Protein AF-A0A239KG25-F1 (afdb_monomer)

Structure (mmCIF, N/CA/C/O backbone):
data_AF-A0A239KG25-F1
#
_entry.id   AF-A0A239KG25-F1
#
loop_
_atom_site.group_PDB
_atom_site.id
_atom_site.type_symbol
_atom_site.label_atom_id
_atom_site.label_alt_id
_atom_site.label_comp_id
_atom_site.label_asym_id
_atom_site.label_entity_id
_atom_site.label_seq_id
_atom_site.pdbx_PDB_ins_code
_atom_site.Cartn_x
_atom_site.Cartn_y
_atom_site.Cartn_z
_atom_site.occupancy
_atom_site.B_iso_or_equiv
_atom_site.auth_seq_id
_atom_site.auth_comp_id
_atom_site.auth_asym_id
_atom_site.auth_atom_id
_atom_site.pdbx_PDB_model_num
ATOM 1 N N . MET A 1 1 ? -15.111 7.107 -2.813 1.00 94.44 1 MET A N 1
ATOM 2 C CA . MET A 1 1 ? -13.652 7.342 -2.693 1.00 94.44 1 MET A CA 1
ATOM 3 C C . MET A 1 1 ? -12.922 6.016 -2.512 1.00 94.44 1 MET A C 1
ATOM 5 O O . MET A 1 1 ? -13.461 5.116 -1.883 1.00 94.44 1 MET A O 1
ATOM 9 N N . GLU A 1 2 ? -11.696 5.897 -3.018 1.00 96.94 2 GLU A N 1
ATOM 10 C CA . GLU A 1 2 ? -10.846 4.718 -2.813 1.00 96.94 2 GLU A CA 1
ATOM 11 C C . GLU A 1 2 ? -9.494 5.116 -2.205 1.00 96.94 2 GLU A C 1
ATOM 13 O O . GLU A 1 2 ? -8.905 6.134 -2.578 1.00 96.94 2 GLU A O 1
ATOM 18 N N . VAL A 1 3 ? -8.993 4.300 -1.278 1.00 98.25 3 VAL A N 1
ATOM 19 C CA . VAL A 1 3 ? -7.613 4.346 -0.786 1.00 98.25 3 VAL A CA 1
ATOM 20 C C . VAL A 1 3 ? -6.941 2.991 -0.989 1.00 98.25 3 VAL A C 1
ATOM 22 O O . VAL A 1 3 ? -7.538 1.944 -0.754 1.00 98.25 3 VAL A O 1
ATOM 25 N N . ILE A 1 4 ? -5.681 3.008 -1.418 1.00 98.62 4 ILE A N 1
ATOM 26 C CA . ILE A 1 4 ? -4.943 1.805 -1.815 1.00 98.62 4 ILE A CA 1
ATOM 27 C C . ILE A 1 4 ? -3.834 1.533 -0.807 1.00 98.62 4 ILE A C 1
ATOM 29 O O . ILE A 1 4 ? -2.934 2.353 -0.625 1.00 98.62 4 ILE A O 1
ATOM 33 N N . LEU A 1 5 ? -3.865 0.364 -0.176 1.00 98.62 5 LEU A N 1
ATOM 34 C CA . LEU A 1 5 ? -2.823 -0.128 0.714 1.00 98.62 5 LEU A CA 1
ATOM 35 C C . LEU A 1 5 ? -1.940 -1.136 -0.024 1.00 98.62 5 LEU A C 1
ATOM 37 O O . LEU A 1 5 ? -2.357 -2.266 -0.271 1.00 98.62 5 LEU A O 1
ATOM 41 N N . LYS A 1 6 ? -0.698 -0.743 -0.326 1.00 98.12 6 LYS A N 1
ATOM 42 C CA . LYS A 1 6 ? 0.323 -1.657 -0.855 1.00 98.12 6 LYS A CA 1
ATOM 43 C C . LYS A 1 6 ? 1.141 -2.250 0.297 1.00 98.12 6 LYS A C 1
ATOM 45 O O . LYS A 1 6 ? 1.775 -1.498 1.042 1.00 98.12 6 LYS A O 1
ATOM 50 N N . ARG A 1 7 ? 1.116 -3.577 0.461 1.00 98.19 7 ARG A N 1
ATOM 51 C CA . ARG A 1 7 ? 1.733 -4.313 1.581 1.00 98.19 7 ARG A CA 1
ATOM 52 C C . ARG A 1 7 ? 3.066 -4.962 1.234 1.00 98.19 7 ARG A C 1
ATOM 54 O O . ARG A 1 7 ? 3.180 -5.669 0.240 1.00 98.19 7 ARG A O 1
ATOM 61 N N . THR A 1 8 ? 4.024 -4.864 2.142 1.00 97.38 8 THR A N 1
ATOM 62 C CA . THR A 1 8 ? 5.227 -5.697 2.172 1.00 97.38 8 THR A CA 1
ATOM 63 C C . THR A 1 8 ? 5.118 -6.667 3.347 1.00 97.38 8 THR A C 1
ATOM 65 O O . THR A 1 8 ? 5.018 -6.255 4.506 1.00 97.38 8 THR A O 1
ATOM 68 N N . TYR A 1 9 ? 5.115 -7.965 3.049 1.00 97.06 9 TYR A N 1
ATOM 69 C CA . TYR A 1 9 ? 5.010 -9.022 4.054 1.00 97.06 9 TYR A CA 1
ATOM 70 C C . TYR A 1 9 ? 6.385 -9.417 4.585 1.00 97.06 9 TYR A C 1
ATOM 72 O O . TYR A 1 9 ? 7.325 -9.614 3.815 1.00 97.06 9 TYR A O 1
ATOM 80 N N . HIS A 1 10 ? 6.477 -9.592 5.898 1.00 97.00 10 HIS A N 1
ATOM 81 C CA . HIS A 1 10 ? 7.652 -10.113 6.580 1.00 97.00 10 HIS A CA 1
ATOM 82 C C . HIS A 1 10 ? 7.239 -11.225 7.548 1.00 97.00 10 HIS A C 1
ATOM 84 O O . HIS A 1 10 ? 6.066 -11.377 7.889 1.00 97.00 10 HIS A O 1
ATOM 90 N N . GLU A 1 11 ? 8.219 -11.982 8.035 1.00 95.00 11 GLU A N 1
ATOM 91 C CA . GLU A 1 11 ? 7.992 -13.087 8.973 1.00 95.00 11 GLU A CA 1
ATOM 92 C C . GLU A 1 11 ? 7.312 -12.630 10.277 1.00 95.00 11 GLU A C 1
ATOM 94 O O . GLU A 1 11 ? 6.377 -13.269 10.750 1.00 95.00 11 GLU A O 1
ATOM 99 N N . ASN A 1 12 ? 7.731 -11.479 10.820 1.00 92.81 12 ASN A N 1
ATOM 100 C CA . ASN A 1 12 ? 7.288 -10.978 12.128 1.00 92.81 12 ASN A CA 1
ATOM 101 C C . ASN A 1 12 ? 6.313 -9.789 12.058 1.00 92.81 12 ASN A C 1
ATOM 103 O O . ASN A 1 12 ? 6.017 -9.167 13.077 1.00 92.81 12 ASN A O 1
ATOM 107 N N . GLY A 1 13 ? 5.811 -9.447 10.873 1.00 97.56 13 GLY A N 1
ATOM 108 C CA . GLY A 1 13 ? 4.894 -8.325 10.702 1.00 97.56 13 GLY A CA 1
ATOM 109 C C . GLY A 1 13 ? 4.625 -8.007 9.242 1.00 97.56 13 GLY A C 1
ATOM 110 O O . GLY A 1 13 ? 5.318 -8.481 8.346 1.00 97.56 13 GLY A O 1
ATOM 111 N N . THR A 1 14 ? 3.632 -7.166 9.002 1.00 98.62 14 THR A N 1
ATOM 112 C CA . THR A 1 14 ? 3.349 -6.633 7.668 1.00 98.62 14 THR A CA 1
ATOM 113 C C . THR A 1 14 ? 3.472 -5.122 7.725 1.00 98.62 14 THR A C 1
ATOM 115 O O . THR A 1 14 ? 2.917 -4.492 8.624 1.00 98.62 14 THR A O 1
ATOM 118 N N . ASN A 1 15 ? 4.202 -4.547 6.778 1.00 98.75 15 ASN A N 1
ATOM 119 C CA . ASN A 1 15 ? 4.305 -3.103 6.612 1.00 98.75 15 ASN A CA 1
ATOM 120 C C . ASN A 1 15 ? 3.511 -2.686 5.381 1.00 98.75 15 ASN A C 1
ATOM 122 O O . ASN A 1 15 ? 3.356 -3.466 4.444 1.00 98.75 15 ASN A O 1
ATOM 126 N N . GLY A 1 16 ? 3.036 -1.449 5.348 1.00 98.31 16 GLY A N 1
ATOM 127 C CA . GLY A 1 16 ? 2.286 -0.966 4.203 1.00 98.31 16 GLY A CA 1
ATOM 128 C C . GLY A 1 16 ? 2.450 0.515 3.926 1.00 98.31 16 GLY A C 1
ATOM 129 O O . GLY A 1 16 ? 2.906 1.293 4.766 1.00 98.31 16 GLY A O 1
ATOM 130 N N . LYS A 1 17 ? 2.088 0.891 2.703 1.00 98.56 17 LYS A N 1
ATOM 131 C CA . LYS A 1 17 ? 2.001 2.269 2.222 1.00 98.56 17 LYS A CA 1
ATOM 132 C C . LYS A 1 17 ? 0.566 2.516 1.772 1.00 98.56 17 LYS A C 1
ATOM 134 O O . LYS A 1 17 ? 0.081 1.811 0.888 1.00 98.56 17 LYS A O 1
ATOM 139 N N . LEU A 1 18 ? -0.101 3.487 2.390 1.00 98.62 18 LEU A N 1
ATOM 140 C CA . LEU A 1 18 ? -1.488 3.830 2.099 1.00 98.62 18 LEU A CA 1
ATOM 141 C C . LEU A 1 18 ? -1.548 5.074 1.210 1.00 98.62 18 LEU A C 1
ATOM 143 O O . LEU A 1 18 ? -1.027 6.130 1.578 1.00 98.62 18 LEU A O 1
ATOM 147 N N . TYR A 1 19 ? -2.207 4.955 0.065 1.00 98.38 19 TYR A N 1
ATOM 148 C CA . TYR A 1 19 ? -2.297 5.986 -0.960 1.00 98.38 19 TYR A CA 1
ATOM 149 C C . TYR A 1 19 ? -3.732 6.459 -1.174 1.00 98.38 19 TYR A C 1
ATOM 151 O O . TYR A 1 19 ? -4.673 5.676 -1.092 1.00 98.38 19 TYR A O 1
ATOM 159 N N . HIS A 1 20 ? -3.876 7.735 -1.521 1.00 96.38 20 HIS A N 1
ATOM 160 C CA . HIS A 1 20 ? -5.068 8.284 -2.157 1.00 96.38 20 HIS A CA 1
ATOM 161 C C . HIS A 1 20 ? -4.632 8.878 -3.501 1.00 96.38 20 HIS A C 1
ATOM 163 O O . HIS A 1 20 ? -3.851 9.835 -3.545 1.00 96.38 20 HIS A O 1
ATOM 169 N N . GLY A 1 21 ? -5.037 8.246 -4.605 1.00 93.44 21 GLY A N 1
ATOM 170 C CA . GLY A 1 21 ? -4.430 8.499 -5.913 1.00 93.44 21 GLY A CA 1
ATOM 171 C C . GLY A 1 21 ? -2.911 8.275 -5.871 1.00 93.44 21 GLY A C 1
ATOM 172 O O . GLY A 1 21 ? -2.439 7.222 -5.451 1.00 93.44 21 GLY A O 1
ATOM 173 N N . LYS A 1 22 ? -2.126 9.286 -6.262 1.00 92.75 22 LYS A N 1
ATOM 174 C CA . LYS A 1 22 ? -0.648 9.240 -6.222 1.00 92.75 22 LYS A CA 1
ATOM 175 C C . LYS A 1 22 ? -0.051 9.690 -4.883 1.00 92.75 22 LYS A C 1
ATOM 177 O O . LYS A 1 22 ? 1.159 9.592 -4.684 1.00 92.75 22 LYS A O 1
ATOM 182 N N . GLN A 1 23 ? -0.866 10.219 -3.970 1.00 96.12 23 GLN A N 1
ATOM 183 C CA . GLN A 1 23 ? -0.386 10.802 -2.723 1.00 96.12 23 GLN A CA 1
ATOM 184 C C . GLN A 1 23 ? -0.244 9.733 -1.640 1.00 96.12 23 GLN A C 1
ATOM 186 O O . GLN A 1 23 ? -1.216 9.071 -1.283 1.00 96.12 23 GLN A O 1
ATOM 191 N N . LEU A 1 24 ? 0.955 9.617 -1.060 1.00 97.88 24 LEU A N 1
ATOM 192 C CA . LEU A 1 24 ? 1.166 8.823 0.149 1.00 97.88 24 LEU A CA 1
ATOM 193 C C . LEU A 1 24 ? 0.495 9.518 1.345 1.00 97.88 24 LEU A C 1
ATOM 195 O O . LEU A 1 24 ? 0.899 10.609 1.766 1.00 97.88 24 LEU A O 1
ATOM 199 N N . VAL A 1 25 ? -0.525 8.877 1.909 1.00 97.94 25 VAL A N 1
ATOM 200 C CA . VAL A 1 25 ? -1.261 9.377 3.075 1.00 97.94 25 VAL A CA 1
ATOM 201 C C . VAL A 1 25 ? -0.472 9.078 4.345 1.00 97.94 25 VAL A C 1
ATOM 203 O O . VAL A 1 25 ? -0.133 10.000 5.093 1.00 97.94 25 VAL A O 1
ATOM 206 N N . CYS A 1 26 ? -0.134 7.811 4.565 1.00 98.62 26 CYS A N 1
ATOM 207 C CA . CYS A 1 26 ? 0.654 7.332 5.697 1.00 98.62 26 CYS A CA 1
ATOM 208 C C . CYS A 1 26 ? 1.249 5.950 5.393 1.00 98.62 26 CYS A C 1
ATOM 210 O O . CYS A 1 26 ? 0.963 5.343 4.358 1.00 98.62 26 CYS A O 1
ATOM 212 N N . PHE A 1 27 ? 2.082 5.455 6.302 1.00 98.81 27 PHE A N 1
ATOM 213 C CA . PHE A 1 27 ? 2.458 4.047 6.332 1.00 98.81 27 PHE A CA 1
ATOM 214 C C . PHE A 1 27 ? 1.506 3.278 7.247 1.00 98.81 27 PHE A C 1
ATOM 216 O O . PHE A 1 27 ? 0.773 3.878 8.037 1.00 98.81 27 PHE A O 1
ATOM 223 N N . THR A 1 28 ? 1.537 1.953 7.178 1.00 98.88 28 THR A N 1
ATOM 224 C CA . THR A 1 28 ? 0.797 1.084 8.096 1.00 98.88 28 THR A CA 1
ATOM 225 C C . THR A 1 28 ? 1.673 -0.039 8.635 1.00 98.88 28 THR A C 1
ATOM 227 O O . THR A 1 28 ? 2.644 -0.449 7.996 1.00 98.88 28 THR A O 1
ATOM 230 N N . ILE A 1 29 ? 1.312 -0.540 9.815 1.00 98.88 29 ILE A N 1
ATOM 231 C CA . ILE A 1 29 ? 1.839 -1.776 10.394 1.00 98.88 29 ILE A CA 1
ATOM 232 C C . ILE A 1 29 ? 0.684 -2.713 10.749 1.00 98.88 29 ILE A C 1
ATOM 234 O O . ILE A 1 29 ? -0.387 -2.276 11.177 1.00 98.88 29 ILE A O 1
ATOM 238 N N . GLU A 1 30 ? 0.911 -4.010 10.578 1.00 98.81 30 GLU A N 1
ATOM 239 C CA . GLU A 1 30 ? -0.041 -5.074 10.885 1.00 98.81 30 GLU A CA 1
ATOM 240 C C . GLU A 1 30 ? 0.696 -6.328 11.380 1.00 98.81 30 GLU A C 1
ATOM 242 O O . GLU A 1 30 ? 1.925 -6.435 11.304 1.00 98.81 30 GLU A O 1
ATOM 247 N N . LEU A 1 31 ? -0.067 -7.303 11.875 1.00 98.75 31 LEU A N 1
ATOM 248 C CA . LEU A 1 31 ? 0.445 -8.640 12.184 1.00 98.75 31 LEU A CA 1
ATOM 249 C C . LEU A 1 31 ? 0.969 -9.347 10.912 1.00 98.75 31 LEU A C 1
ATOM 251 O O . LEU A 1 31 ? 0.597 -8.959 9.798 1.00 98.75 31 LEU A O 1
ATOM 255 N N . PRO A 1 32 ? 1.828 -10.375 11.036 1.00 98.50 32 PRO A N 1
ATOM 256 C CA . PRO A 1 32 ? 2.226 -11.190 9.888 1.00 98.50 32 PRO A CA 1
ATOM 257 C C . PRO A 1 32 ? 1.020 -11.891 9.247 1.00 98.50 32 PRO A C 1
ATOM 259 O O . PRO A 1 32 ? -0.008 -12.113 9.891 1.00 98.50 32 PRO A O 1
ATOM 262 N N . TRP A 1 33 ? 1.143 -12.271 7.976 1.00 98.25 33 TRP A N 1
ATOM 263 C CA . TRP A 1 33 ? 0.128 -13.091 7.317 1.00 98.25 33 TRP A CA 1
ATOM 264 C C . TRP A 1 33 ? 0.212 -14.537 7.808 1.00 98.25 33 TRP A C 1
ATOM 266 O O . TRP A 1 33 ? 1.186 -15.241 7.555 1.00 98.25 33 TRP A O 1
ATOM 276 N N . LEU A 1 34 ? -0.834 -14.994 8.492 1.00 97.81 34 LEU A N 1
ATOM 277 C CA . LEU A 1 34 ? -0.947 -16.342 9.041 1.00 97.81 34 LEU A CA 1
ATOM 278 C C . LEU A 1 34 ? -2.273 -16.983 8.622 1.00 97.81 34 LEU A C 1
ATOM 280 O O . LEU A 1 34 ? -3.000 -17.493 9.476 1.00 97.81 34 LEU A O 1
ATOM 284 N N . GLN A 1 35 ? -2.573 -16.954 7.318 1.00 97.38 35 GLN A N 1
ATOM 285 C CA . GLN A 1 35 ? -3.759 -17.578 6.709 1.00 97.38 35 GLN A CA 1
ATOM 286 C C . GLN A 1 35 ? -5.080 -17.065 7.306 1.00 97.38 35 GLN A C 1
ATOM 288 O O . GLN A 1 35 ? -5.926 -17.846 7.735 1.00 97.38 35 GLN A O 1
ATOM 293 N N . ASN A 1 36 ? -5.223 -15.737 7.418 1.00 97.50 36 ASN A N 1
ATOM 294 C CA . ASN A 1 36 ? -6.391 -15.063 8.006 1.00 97.50 36 ASN A CA 1
ATOM 295 C C . ASN A 1 36 ? -6.775 -15.552 9.426 1.00 97.50 36 ASN A C 1
ATOM 297 O O . ASN A 1 36 ? -7.907 -15.369 9.884 1.00 97.50 36 ASN A O 1
ATOM 301 N N . ARG A 1 37 ? -5.850 -16.185 10.168 1.00 97.81 37 ARG A N 1
ATOM 302 C CA . ARG A 1 37 ? -6.142 -16.691 11.516 1.00 97.81 37 ARG A CA 1
ATOM 303 C C . ARG A 1 37 ? -6.512 -15.559 12.467 1.00 97.81 37 ARG A C 1
ATOM 305 O O . ARG A 1 37 ? -5.845 -14.523 12.554 1.00 97.81 37 ARG A O 1
ATOM 312 N N . ARG A 1 38 ? -7.578 -15.786 13.239 1.00 97.69 38 ARG A N 1
ATOM 313 C CA . ARG A 1 38 ? -8.124 -14.781 14.152 1.00 97.69 38 ARG A CA 1
ATOM 314 C C . ARG A 1 38 ? -7.087 -14.331 15.181 1.00 97.69 38 ARG A C 1
ATOM 316 O O . ARG A 1 38 ? -6.436 -15.153 15.811 1.00 97.69 38 ARG A O 1
ATOM 323 N N . ASN A 1 39 ? -6.991 -13.018 15.379 1.00 97.44 39 ASN A N 1
ATOM 324 C CA . ASN A 1 39 ? -6.182 -12.349 16.407 1.00 97.44 39 ASN A CA 1
ATOM 325 C C . ASN A 1 39 ? -4.660 -12.483 16.287 1.00 97.44 39 ASN A C 1
ATOM 327 O O . ASN A 1 39 ? -3.958 -11.884 17.095 1.00 97.44 39 ASN A O 1
ATOM 331 N N . VAL A 1 40 ? -4.161 -13.210 15.289 1.00 97.94 40 VAL A N 1
ATOM 332 C CA . VAL A 1 40 ? -2.722 -13.432 15.075 1.00 97.94 40 VAL A CA 1
ATOM 333 C C . VAL A 1 40 ? -2.266 -13.090 13.655 1.00 97.94 40 VAL A C 1
ATOM 335 O O . VAL A 1 40 ? -1.069 -12.995 13.420 1.00 97.94 40 VAL A O 1
ATOM 338 N N . SER A 1 41 ? -3.202 -12.887 12.722 1.00 98.38 41 SER A N 1
ATOM 339 C CA . SER A 1 41 ? -2.934 -12.572 11.315 1.00 98.38 41 SER A CA 1
ATOM 340 C C . SER A 1 41 ? -3.411 -11.169 10.942 1.00 98.38 41 SER A C 1
ATOM 342 O O . SER A 1 41 ? -4.424 -10.704 11.477 1.00 98.38 41 SER A O 1
ATOM 344 N N . CYS A 1 42 ? -2.753 -10.535 9.965 1.00 98.56 42 CYS A N 1
ATOM 345 C CA . CYS A 1 42 ? -3.402 -9.502 9.150 1.00 98.56 42 CYS A CA 1
ATOM 346 C C . CYS A 1 42 ? -4.536 -10.112 8.298 1.00 98.56 42 CYS A C 1
ATOM 348 O O . CYS A 1 42 ? -4.597 -11.334 8.111 1.00 98.56 42 CYS A O 1
ATOM 350 N N . ILE A 1 43 ? -5.465 -9.272 7.834 1.00 98.56 43 ILE A N 1
ATOM 351 C CA . ILE A 1 43 ? -6.614 -9.689 7.004 1.00 98.56 43 ILE A CA 1
ATOM 352 C C . ILE A 1 43 ? -6.197 -9.935 5.546 1.00 98.56 43 ILE A C 1
ATOM 354 O O . ILE A 1 43 ? -5.167 -9.395 5.142 1.00 98.56 43 ILE A O 1
ATOM 358 N N . PRO A 1 44 ? -6.952 -10.715 4.749 1.00 98.25 44 PRO A N 1
ATOM 359 C CA . PRO A 1 44 ? -6.599 -10.989 3.357 1.00 98.25 44 PRO A CA 1
ATOM 360 C C . PRO A 1 44 ? -6.514 -9.723 2.501 1.00 98.25 44 PRO A C 1
ATOM 362 O O . PRO A 1 44 ? -7.105 -8.691 2.821 1.00 98.25 44 PRO A O 1
ATOM 365 N N . GLU A 1 45 ? -5.779 -9.818 1.398 1.00 98.50 45 GLU A N 1
ATOM 366 C CA . GLU A 1 45 ? -5.865 -8.851 0.298 1.00 98.50 45 GLU A CA 1
ATOM 367 C C . GLU A 1 45 ? -7.286 -8.840 -0.282 1.00 98.50 45 GLU A C 1
ATOM 369 O O . GLU A 1 45 ? -8.022 -9.818 -0.148 1.00 98.50 45 GLU A O 1
ATOM 374 N N . GLY A 1 46 ? -7.690 -7.720 -0.875 1.00 97.81 46 GLY A N 1
ATOM 375 C CA . GLY A 1 46 ? -9.056 -7.504 -1.348 1.00 97.81 46 GLY A CA 1
ATOM 376 C C . GLY A 1 46 ? -9.536 -6.074 -1.123 1.00 97.81 46 GLY A C 1
ATOM 377 O O . GLY A 1 46 ? -8.803 -5.238 -0.592 1.00 97.81 46 GLY A O 1
ATOM 378 N N . SER A 1 47 ? -10.774 -5.797 -1.527 1.00 98.25 47 SER A N 1
ATOM 379 C CA . SER A 1 47 ? -11.412 -4.494 -1.332 1.00 98.25 47 SER A CA 1
ATOM 380 C C . SER A 1 47 ? -12.435 -4.564 -0.202 1.00 98.25 47 SER A C 1
ATOM 382 O O . SER A 1 47 ? -13.301 -5.441 -0.190 1.00 98.25 47 SER A O 1
ATOM 384 N N . TYR A 1 48 ? -12.320 -3.648 0.758 1.00 98.25 48 TYR A N 1
ATOM 385 C CA . TYR A 1 48 ? -13.161 -3.599 1.950 1.00 98.25 48 TYR A CA 1
ATOM 386 C C . TYR A 1 48 ? -13.772 -2.221 2.120 1.00 98.25 48 TYR A C 1
ATOM 388 O O . TYR A 1 48 ? -13.101 -1.199 1.993 1.00 98.25 48 TYR A O 1
ATOM 396 N N . GLU A 1 49 ? -15.044 -2.197 2.477 1.00 98.12 49 GLU A N 1
ATOM 397 C CA . GLU A 1 49 ? -15.757 -0.967 2.776 1.00 98.12 49 GLU A CA 1
ATOM 398 C C . GLU A 1 49 ? -15.280 -0.389 4.116 1.00 98.12 49 GLU A C 1
ATOM 400 O O . GLU A 1 49 ? -15.279 -1.079 5.141 1.00 98.12 49 GLU A O 1
ATOM 405 N N . ILE A 1 50 ? -14.861 0.878 4.110 1.00 98.38 50 ILE A N 1
ATOM 406 C CA . ILE A 1 50 ? -14.551 1.645 5.314 1.00 98.38 50 ILE A CA 1
ATOM 407 C C . ILE A 1 50 ? -15.835 2.330 5.782 1.00 98.38 50 ILE A C 1
ATOM 409 O O . ILE A 1 50 ? -16.443 3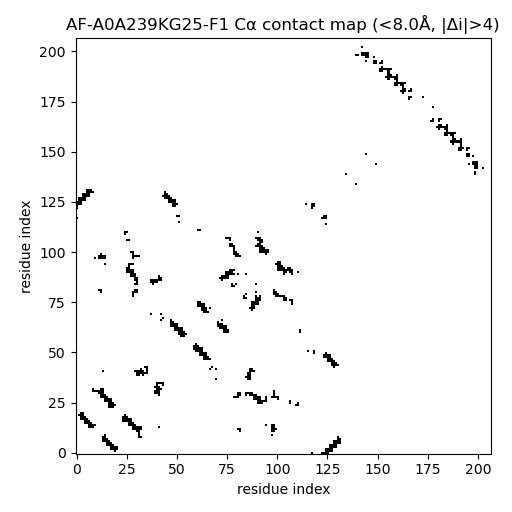.105 5.047 1.00 98.38 50 ILE A O 1
ATOM 413 N N . ARG A 1 51 ? -16.196 2.134 7.052 1.00 97.50 51 ARG A N 1
ATOM 414 C CA . ARG A 1 51 ? -17.275 2.878 7.715 1.00 97.50 51 ARG A CA 1
ATOM 415 C C . ARG A 1 51 ? -16.758 3.679 8.905 1.00 97.50 51 ARG A C 1
ATOM 417 O O . ARG A 1 51 ? -15.817 3.281 9.597 1.00 97.50 51 ARG A O 1
ATOM 424 N N . LYS A 1 52 ? -17.410 4.815 9.165 1.00 97.19 52 LYS A N 1
ATOM 425 C CA . LYS A 1 52 ? -17.252 5.584 10.404 1.00 97.19 52 LYS A CA 1
ATOM 426 C C . LYS A 1 52 ? -18.191 5.000 11.454 1.00 97.19 52 LYS A C 1
ATOM 428 O O . LYS A 1 52 ? -19.391 4.885 11.232 1.00 97.19 52 LYS A O 1
ATOM 433 N N . ARG A 1 53 ? -17.651 4.648 12.618 1.00 95.81 53 ARG A N 1
ATOM 434 C CA . ARG A 1 53 ? -18.420 4.138 13.757 1.00 95.81 53 ARG A CA 1
ATOM 435 C C . ARG A 1 53 ? -18.123 4.961 14.998 1.00 95.81 53 ARG A C 1
ATOM 437 O O . ARG A 1 53 ? -16.967 5.244 15.292 1.00 95.81 53 ARG A O 1
ATOM 444 N N . TYR A 1 54 ? -19.158 5.280 15.769 1.00 96.12 54 TYR A N 1
ATOM 445 C CA . TYR A 1 54 ? -19.013 5.901 17.082 1.00 96.12 54 TYR A CA 1
ATOM 446 C C . TYR A 1 54 ? -19.239 4.883 18.204 1.00 96.12 54 TYR A C 1
ATOM 448 O O . TYR A 1 54 ? -20.181 4.088 18.168 1.00 96.12 54 TYR A O 1
ATOM 456 N N . THR A 1 55 ? -18.398 4.924 19.239 1.00 95.25 55 THR A N 1
ATOM 457 C CA . THR A 1 55 ? -18.680 4.275 20.527 1.00 95.25 55 THR A CA 1
ATOM 458 C C . THR A 1 55 ? -18.348 5.208 21.684 1.00 95.25 55 THR A C 1
ATOM 460 O O . THR A 1 55 ? -17.428 6.016 21.598 1.00 95.25 55 THR A O 1
ATOM 463 N N . LYS A 1 56 ? -19.034 5.038 22.823 1.00 95.62 56 LYS A N 1
ATOM 464 C CA . LYS A 1 56 ? -18.772 5.833 24.039 1.00 95.62 56 LYS A CA 1
ATOM 465 C C . LYS A 1 56 ? -17.324 5.724 24.534 1.00 95.62 56 LYS A C 1
ATOM 467 O O . LYS A 1 56 ? -16.808 6.661 25.120 1.00 95.62 56 LYS A O 1
ATOM 472 N N . THR A 1 57 ? -16.677 4.579 24.312 1.00 92.25 57 THR A N 1
ATOM 473 C CA . THR A 1 57 ? -15.328 4.291 24.821 1.00 92.25 57 THR A CA 1
ATOM 474 C C . THR A 1 57 ? -14.196 4.751 23.908 1.00 92.25 57 THR A C 1
ATOM 476 O O . THR A 1 57 ? -13.094 4.958 24.399 1.00 92.25 57 THR A O 1
ATOM 479 N N . ARG A 1 58 ? -14.426 4.867 22.592 1.00 88.69 58 ARG A N 1
ATOM 480 C CA . ARG A 1 58 ? -13.370 5.171 21.602 1.00 88.69 58 ARG A CA 1
ATOM 481 C C . ARG A 1 58 ? -13.670 6.388 20.732 1.00 88.69 58 ARG A C 1
ATOM 483 O O . ARG A 1 58 ? -12.848 6.741 19.897 1.00 88.69 58 ARG A O 1
ATOM 490 N N . GLY A 1 59 ? -14.838 7.003 20.894 1.00 94.38 59 GLY A N 1
ATOM 491 C CA . GLY A 1 59 ? -15.304 8.050 19.996 1.00 94.38 59 GLY A CA 1
ATOM 492 C C . GLY A 1 59 ? -15.509 7.534 18.569 1.00 94.38 59 GLY A C 1
ATOM 493 O O . GLY A 1 59 ? -15.767 6.344 18.348 1.00 94.38 59 GLY A O 1
ATOM 494 N N . SER A 1 60 ? -15.406 8.448 17.607 1.00 95.88 60 SER A N 1
ATOM 495 C CA . SER A 1 60 ? -15.499 8.154 16.175 1.00 95.88 60 SER A CA 1
ATOM 496 C C . SER A 1 60 ? -14.220 7.489 15.672 1.00 95.88 60 SER A C 1
ATOM 498 O O . SER A 1 60 ? -13.127 8.016 15.853 1.00 95.88 60 SER A O 1
ATOM 500 N N . HIS A 1 61 ? -14.353 6.342 15.01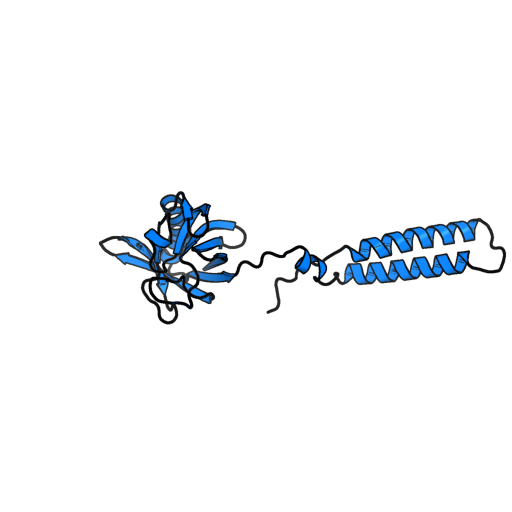9 1.00 96.81 61 HIS A N 1
ATOM 501 C CA . HIS A 1 61 ? -13.236 5.574 14.478 1.00 96.81 61 HIS A CA 1
ATOM 502 C C . HIS A 1 61 ? -13.622 4.877 13.173 1.00 96.81 61 HIS A C 1
ATOM 504 O O . HIS A 1 61 ? -14.799 4.772 12.827 1.00 96.81 61 HIS A O 1
ATOM 510 N N . LEU A 1 62 ? -12.607 4.410 12.451 1.00 98.31 62 LEU A N 1
ATOM 511 C CA . LEU A 1 62 ? -12.750 3.715 11.177 1.00 98.31 62 LEU A CA 1
ATOM 512 C C . LEU A 1 62 ? -12.791 2.198 11.407 1.00 98.31 62 LEU A C 1
ATOM 514 O O . LEU A 1 62 ? -11.973 1.653 12.156 1.00 98.31 62 LEU A O 1
ATOM 518 N N . ILE A 1 63 ? -13.729 1.524 10.749 1.00 98.12 63 ILE A N 1
ATOM 519 C CA . ILE A 1 63 ? -13.894 0.067 10.762 1.00 98.12 63 ILE A CA 1
ATOM 520 C C . ILE A 1 63 ? -13.994 -0.456 9.330 1.00 98.12 63 ILE A C 1
ATOM 522 O O . ILE A 1 63 ? -14.576 0.206 8.474 1.00 98.12 63 ILE A O 1
ATOM 526 N N . LEU A 1 64 ? -13.433 -1.640 9.088 1.00 98.31 64 LEU A N 1
ATOM 527 C CA . LEU A 1 64 ? -13.643 -2.394 7.857 1.00 98.31 64 LEU A CA 1
ATOM 528 C C . LEU A 1 64 ? -14.829 -3.341 8.017 1.00 98.31 64 LEU A C 1
ATOM 530 O O . LEU A 1 64 ? -14.891 -4.117 8.980 1.00 98.31 64 LEU A O 1
ATOM 534 N N . GLU A 1 65 ? -15.744 -3.299 7.057 1.00 95.75 65 GLU A N 1
ATOM 535 C CA . GLU A 1 65 ? -16.882 -4.212 6.979 1.00 95.75 65 GLU A CA 1
ATOM 536 C C . GLU A 1 65 ? -16.651 -5.330 5.958 1.00 95.75 65 GLU A C 1
ATOM 538 O O . GLU A 1 65 ? -15.778 -5.248 5.095 1.00 95.75 65 GLU A O 1
ATOM 543 N N . LYS A 1 66 ? -17.438 -6.409 6.086 1.00 94.19 66 LYS A N 1
ATOM 544 C CA . LYS A 1 66 ? -17.451 -7.557 5.159 1.00 94.19 66 LYS A CA 1
ATOM 545 C C . LYS A 1 66 ? -16.086 -8.246 4.976 1.00 94.19 66 LYS A C 1
ATOM 547 O O . LYS A 1 66 ? -15.834 -8.859 3.945 1.00 94.19 66 LYS A O 1
ATOM 552 N N . VAL A 1 67 ? -15.216 -8.200 5.989 1.00 97.12 67 VAL A N 1
ATOM 553 C CA . VAL A 1 67 ? -13.960 -8.966 5.978 1.00 97.12 67 VAL A CA 1
ATOM 554 C C . VAL A 1 67 ? -14.274 -10.468 6.114 1.00 97.12 67 VAL A C 1
ATOM 556 O O . VAL A 1 67 ? -14.911 -10.851 7.100 1.00 97.12 67 VAL A O 1
ATOM 559 N N . PRO A 1 68 ? -13.825 -11.340 5.189 1.00 96.62 68 PRO A N 1
ATOM 560 C CA . PRO A 1 68 ? -14.088 -12.776 5.247 1.00 96.62 68 PRO A CA 1
ATOM 561 C C . PRO A 1 68 ? -13.672 -13.391 6.585 1.00 96.62 68 PRO A C 1
ATOM 563 O O . PRO A 1 68 ? -12.541 -13.205 7.044 1.00 96.62 68 PRO A O 1
ATOM 566 N N . ASP A 1 69 ? -14.602 -14.104 7.223 1.00 96.19 69 ASP A N 1
ATOM 567 C CA . ASP A 1 69 ? -14.418 -14.814 8.495 1.00 96.19 69 ASP A CA 1
ATOM 568 C C . ASP A 1 69 ? -13.869 -13.968 9.654 1.00 96.19 69 ASP A C 1
ATOM 570 O O . ASP A 1 69 ? -13.360 -14.504 10.650 1.00 96.19 69 ASP A O 1
ATOM 574 N N . ARG A 1 70 ? -13.977 -12.637 9.573 1.00 96.94 70 ARG A N 1
ATOM 575 C CA . ARG A 1 70 ? -13.448 -11.692 10.561 1.00 96.94 70 ARG A CA 1
ATOM 576 C C . ARG A 1 70 ? -14.431 -10.550 10.791 1.00 96.94 70 ARG A C 1
ATOM 578 O O . ARG A 1 70 ? -15.258 -10.209 9.962 1.00 96.94 70 ARG A O 1
ATOM 585 N N . SER A 1 71 ? -14.342 -9.946 11.966 1.00 95.94 71 SER A N 1
ATOM 586 C CA . SER A 1 71 ? -15.167 -8.804 12.352 1.00 95.94 71 SER A CA 1
ATOM 587 C C . SER A 1 71 ? -14.373 -7.904 13.288 1.00 95.94 71 SER A C 1
ATOM 589 O O . SER A 1 71 ? -13.434 -8.366 13.939 1.00 95.94 71 SER A O 1
ATOM 591 N N . GLY A 1 72 ? -14.770 -6.635 13.399 1.00 95.75 72 GLY A N 1
ATOM 592 C CA . GLY A 1 72 ? -14.118 -5.694 14.313 1.00 95.75 72 GLY A CA 1
ATOM 593 C C . GLY A 1 72 ? -12.686 -5.347 13.907 1.00 95.75 72 GLY A C 1
ATOM 594 O O . GLY A 1 72 ? -11.842 -5.140 14.774 1.00 95.75 72 GLY A O 1
ATOM 595 N N . ILE A 1 73 ? -12.412 -5.314 12.602 1.00 98.31 73 ILE A N 1
ATOM 596 C CA . ILE A 1 73 ? -11.118 -4.912 12.057 1.00 98.31 73 ILE A CA 1
ATOM 597 C C . ILE A 1 73 ? -11.106 -3.391 11.961 1.00 98.31 73 ILE A C 1
ATOM 599 O O . ILE A 1 73 ? -11.870 -2.805 11.199 1.00 98.31 73 ILE A O 1
ATOM 603 N N . LEU A 1 74 ? -10.282 -2.753 12.785 1.00 98.19 74 LEU A N 1
ATOM 604 C CA . LEU A 1 74 ? -10.237 -1.299 12.912 1.00 98.19 74 LEU A CA 1
ATOM 605 C C . LEU A 1 74 ? -8.984 -0.729 12.250 1.00 98.19 74 LEU A C 1
ATOM 607 O O . LEU A 1 74 ? -7.957 -1.408 12.179 1.00 98.19 74 LEU A O 1
ATOM 611 N N . LEU A 1 75 ? -9.059 0.545 11.859 1.00 98.56 75 LEU A N 1
ATOM 612 C CA . LEU A 1 75 ? -7.877 1.365 11.610 1.00 98.56 75 LEU A CA 1
ATOM 613 C C . LEU A 1 75 ? -7.645 2.241 12.843 1.00 98.56 75 LEU A C 1
ATOM 615 O O . LEU A 1 75 ? -8.427 3.159 13.104 1.00 98.56 75 LEU A O 1
ATOM 619 N N . HIS A 1 76 ? -6.620 1.927 13.637 1.00 98.19 76 HIS A N 1
ATOM 620 C CA . HIS A 1 76 ? -6.378 2.604 14.916 1.00 98.19 76 HIS A CA 1
ATOM 621 C C . HIS A 1 76 ? -4.889 2.758 15.240 1.00 98.19 76 HIS A C 1
ATOM 623 O O . HIS A 1 76 ? -4.073 2.005 14.714 1.00 98.19 76 HIS A O 1
ATOM 629 N N . PRO A 1 77 ? -4.511 3.683 16.139 1.00 98.44 77 PRO A N 1
ATOM 630 C CA . PRO A 1 77 ? -3.113 3.873 16.491 1.00 98.44 77 PRO A CA 1
ATOM 631 C C . PRO A 1 77 ? -2.533 2.635 17.189 1.00 98.44 77 PRO A C 1
ATOM 633 O O . PRO A 1 77 ? -3.166 2.078 18.090 1.00 98.44 77 PRO A O 1
ATOM 636 N N . ALA A 1 78 ? -1.328 2.247 16.781 1.00 98.56 78 ALA A N 1
ATOM 637 C CA . ALA A 1 78 ? -0.413 1.338 17.468 1.00 98.56 78 ALA A CA 1
ATOM 638 C C . ALA A 1 78 ? 0.999 1.562 16.910 1.00 98.56 78 ALA A C 1
ATOM 640 O O . ALA A 1 78 ? 1.145 1.938 15.747 1.00 98.56 78 ALA A O 1
ATOM 641 N N . ASN A 1 79 ? 2.036 1.331 17.711 1.00 98.69 79 ASN A N 1
ATOM 642 C CA . ASN A 1 79 ? 3.433 1.471 17.276 1.00 98.69 79 ASN A CA 1
ATOM 643 C C . ASN A 1 79 ? 4.150 0.111 17.166 1.00 98.69 79 ASN A C 1
ATOM 645 O O . ASN A 1 79 ? 5.203 0.008 16.542 1.00 98.69 79 ASN A O 1
ATOM 649 N N . ASN A 1 80 ? 3.580 -0.953 17.733 1.00 98.75 80 ASN A N 1
ATOM 650 C CA . ASN A 1 80 ? 4.080 -2.317 17.647 1.00 98.75 80 ASN A CA 1
ATOM 651 C C . ASN A 1 80 ? 2.929 -3.302 17.400 1.00 98.75 80 ASN A C 1
ATOM 653 O O . ASN A 1 80 ? 2.118 -3.576 18.287 1.00 98.75 80 ASN A O 1
ATOM 657 N N . ALA A 1 81 ? 2.890 -3.882 16.201 1.00 98.62 81 ALA A N 1
ATOM 658 C CA . ALA A 1 81 ? 1.807 -4.751 15.768 1.00 98.62 81 ALA A CA 1
ATOM 659 C C . ALA A 1 81 ? 1.622 -5.978 16.671 1.00 98.62 81 ALA A C 1
ATOM 661 O O . ALA A 1 81 ? 0.508 -6.253 17.109 1.00 98.62 81 ALA A O 1
ATOM 662 N N . LEU A 1 82 ? 2.708 -6.687 16.996 1.00 98.31 82 LEU A N 1
ATOM 663 C CA . LEU A 1 82 ? 2.657 -7.917 17.796 1.00 98.31 82 LEU A CA 1
ATOM 664 C C . LEU A 1 82 ? 2.186 -7.679 19.237 1.00 98.31 82 LEU A C 1
ATOM 666 O O . LEU A 1 82 ? 1.625 -8.582 19.853 1.00 98.31 82 LEU A O 1
ATOM 670 N N . LYS A 1 83 ? 2.423 -6.483 19.785 1.00 98.38 83 LYS A N 1
ATOM 671 C CA . LYS A 1 83 ? 2.040 -6.138 21.162 1.00 98.38 83 LYS A CA 1
ATOM 672 C C . LYS A 1 83 ? 0.636 -5.551 21.261 1.00 98.38 83 LYS A C 1
ATOM 674 O O . LYS A 1 83 ? -0.032 -5.748 22.272 1.00 98.38 83 LYS A O 1
ATOM 679 N N . GLU A 1 84 ? 0.208 -4.807 20.247 1.00 98.56 84 GLU A N 1
ATOM 680 C CA . GLU A 1 84 ? -0.956 -3.919 20.352 1.00 98.56 84 GLU A CA 1
ATOM 681 C C . GLU A 1 84 ? -2.117 -4.315 19.426 1.00 98.56 84 GLU A C 1
ATOM 683 O O . GLU A 1 84 ? -3.248 -3.881 19.653 1.00 98.56 84 GLU A O 1
ATOM 688 N N . LEU A 1 85 ? -1.882 -5.149 18.404 1.00 98.50 85 LEU A N 1
ATOM 689 C CA . LEU A 1 85 ? -2.893 -5.512 17.407 1.00 98.50 85 LEU A CA 1
ATOM 690 C C . LEU A 1 85 ? -3.378 -6.955 17.559 1.00 98.50 85 LEU A C 1
ATOM 692 O O . LEU A 1 85 ? -2.667 -7.853 17.996 1.00 98.50 85 LEU A O 1
ATOM 696 N N . LYS A 1 86 ? -4.626 -7.178 17.133 1.00 97.94 86 LYS A N 1
ATOM 697 C CA . LYS A 1 86 ? -5.271 -8.501 17.021 1.00 97.94 86 LYS A CA 1
ATOM 698 C C . LYS A 1 86 ? -5.873 -8.700 15.625 1.00 97.94 86 LYS A C 1
ATOM 700 O O . LYS A 1 86 ? -6.971 -9.235 15.459 1.00 97.94 86 LYS A O 1
ATOM 705 N N . GLY A 1 87 ? -5.149 -8.220 14.616 1.00 96.94 87 GLY A N 1
ATOM 706 C CA . GLY A 1 87 ? -5.528 -8.252 13.199 1.00 96.94 87 GLY A CA 1
ATOM 707 C C . GLY A 1 87 ? -6.113 -6.948 12.655 1.00 96.94 87 GLY A C 1
ATOM 708 O O . GLY A 1 87 ? -6.592 -6.938 11.529 1.00 96.94 87 GLY A O 1
ATOM 709 N N . CYS A 1 88 ? -6.086 -5.870 13.443 1.00 98.50 88 CYS A N 1
ATOM 710 C CA . CYS A 1 88 ? -6.356 -4.508 12.980 1.00 98.50 88 CYS A CA 1
ATOM 711 C C . CYS A 1 88 ? -5.194 -3.961 12.131 1.00 98.50 88 CYS A C 1
ATOM 713 O O . CYS A 1 88 ? -4.111 -4.548 12.108 1.00 98.50 88 CYS A O 1
ATOM 715 N N . ILE A 1 89 ? -5.418 -2.807 11.499 1.00 98.81 89 ILE A N 1
ATOM 716 C CA . ILE A 1 89 ? -4.415 -2.077 10.718 1.00 98.81 89 ILE A CA 1
ATOM 717 C C . ILE A 1 89 ? -4.041 -0.803 11.469 1.00 98.81 89 ILE A C 1
ATOM 719 O O . ILE A 1 89 ? -4.927 -0.048 11.864 1.00 98.81 89 ILE A O 1
ATOM 723 N N . ALA A 1 90 ? -2.749 -0.540 11.667 1.00 98.81 90 ALA A N 1
ATOM 724 C CA . ALA A 1 90 ? -2.311 0.655 12.382 1.00 98.81 90 ALA A CA 1
ATOM 725 C C . ALA A 1 90 ? -1.590 1.651 11.473 1.00 98.81 90 ALA A C 1
ATOM 727 O O . ALA A 1 90 ? -0.494 1.347 11.001 1.00 98.81 90 ALA A O 1
ATOM 728 N N . PRO A 1 91 ? -2.160 2.848 11.238 1.00 98.81 91 PRO A N 1
ATOM 729 C CA . PRO A 1 91 ? -1.453 3.935 10.575 1.00 98.81 91 PRO A CA 1
ATOM 730 C C . PRO A 1 91 ? -0.249 4.407 11.400 1.00 98.81 91 PRO A C 1
ATOM 732 O O . PRO A 1 91 ? -0.366 4.623 12.604 1.00 98.81 91 PRO A O 1
ATOM 735 N N . VAL A 1 92 ? 0.889 4.636 10.745 1.00 98.88 92 VAL A N 1
ATOM 736 C CA . VAL A 1 92 ? 2.120 5.202 11.324 1.00 98.88 92 VAL A CA 1
ATOM 737 C C . VAL A 1 92 ? 2.724 6.243 10.380 1.00 98.88 92 VAL A C 1
ATOM 739 O O . VAL A 1 92 ? 2.531 6.195 9.163 1.00 98.88 92 VAL A O 1
ATOM 742 N N . SER A 1 93 ? 3.449 7.224 10.925 1.00 98.56 93 SER A N 1
ATOM 743 C CA . SER A 1 93 ? 4.093 8.254 10.087 1.00 98.56 93 SER A CA 1
ATOM 744 C C . SER A 1 93 ? 5.460 7.802 9.579 1.00 98.56 93 SER A C 1
ATOM 746 O O . SER A 1 93 ? 5.957 8.342 8.594 1.00 98.56 93 SER A O 1
ATOM 748 N N . LYS A 1 94 ? 6.069 6.821 10.253 1.00 98.44 94 LYS A N 1
ATOM 749 C CA . LYS A 1 94 ? 7.371 6.252 9.916 1.00 98.44 94 LYS A CA 1
ATOM 750 C C . LYS A 1 94 ? 7.382 4.758 10.238 1.00 98.44 94 LYS A C 1
ATOM 752 O O . LYS A 1 94 ? 6.820 4.342 11.249 1.00 98.44 94 LYS A O 1
ATOM 757 N N . LEU A 1 95 ? 8.034 3.980 9.376 1.00 98.50 95 LEU A N 1
ATOM 758 C CA . LEU A 1 95 ? 8.352 2.572 9.609 1.00 98.50 95 LEU A CA 1
ATOM 759 C C . LEU A 1 95 ? 9.739 2.466 10.246 1.00 98.50 95 LEU A C 1
ATOM 761 O O . LEU A 1 95 ? 10.695 3.046 9.729 1.00 98.50 95 LEU A O 1
ATOM 765 N N . ASP A 1 96 ? 9.839 1.728 11.349 1.00 97.75 96 ASP A N 1
ATOM 766 C CA . ASP A 1 96 ? 11.096 1.516 12.074 1.00 97.75 96 ASP A CA 1
ATOM 767 C C . ASP A 1 96 ? 11.600 0.068 11.928 1.00 97.75 96 ASP A C 1
ATOM 769 O O . ASP A 1 96 ? 12.805 -0.152 11.845 1.00 97.75 96 ASP A O 1
ATOM 773 N N . ALA A 1 97 ? 10.697 -0.916 11.837 1.00 97.81 97 ALA A N 1
ATOM 774 C CA . ALA A 1 97 ? 11.013 -2.315 11.528 1.00 97.81 97 ALA A CA 1
ATOM 775 C C . ALA A 1 97 ? 9.766 -3.044 10.971 1.00 97.81 97 ALA A C 1
ATOM 777 O O . ALA A 1 97 ? 8.688 -2.447 10.898 1.00 97.81 97 ALA A O 1
ATOM 778 N N . PRO A 1 98 ? 9.850 -4.325 10.568 1.00 98.25 98 PRO A N 1
ATOM 779 C CA . PRO A 1 98 ? 8.661 -5.115 10.255 1.00 98.25 98 PRO A CA 1
ATOM 780 C C . PRO A 1 98 ? 7.652 -5.138 11.410 1.00 98.25 98 PRO A C 1
ATOM 782 O O . PRO A 1 98 ? 7.986 -5.553 12.518 1.00 98.25 98 PRO A O 1
ATOM 785 N N . GLY A 1 99 ? 6.426 -4.671 11.162 1.00 98.31 99 GLY A N 1
ATOM 786 C CA . GLY A 1 99 ? 5.375 -4.574 12.175 1.00 98.31 99 GLY A CA 1
ATOM 787 C C . GLY A 1 99 ? 5.635 -3.525 13.267 1.00 98.31 99 GLY A C 1
ATOM 788 O O . GLY A 1 99 ? 4.946 -3.543 14.287 1.00 98.31 99 GLY A O 1
ATOM 789 N N . ILE A 1 100 ? 6.618 -2.631 13.100 1.00 98.69 100 ILE A N 1
ATOM 790 C CA . ILE A 1 100 ? 6.970 -1.593 14.082 1.00 98.69 100 ILE A CA 1
ATOM 791 C C . ILE A 1 100 ? 7.095 -0.242 13.381 1.00 98.69 100 ILE A C 1
ATOM 793 O O . ILE A 1 100 ? 7.818 -0.089 12.394 1.00 98.69 100 ILE A O 1
ATOM 797 N N . GLY A 1 101 ? 6.420 0.762 13.926 1.00 98.44 101 GLY A N 1
ATOM 798 C CA . GLY A 1 101 ? 6.486 2.127 13.430 1.00 98.44 101 GLY A CA 1
ATOM 799 C C . GLY A 1 101 ? 6.264 3.146 14.533 1.00 98.44 101 GLY A C 1
ATOM 800 O O . GLY A 1 101 ? 6.024 2.806 15.689 1.00 98.44 101 GLY A O 1
ATOM 801 N N . SER A 1 102 ? 6.337 4.417 14.164 1.00 98.50 102 SER A N 1
ATOM 802 C CA . SER A 1 102 ? 6.251 5.528 15.106 1.00 98.50 102 SER A CA 1
ATOM 803 C C . SER A 1 102 ? 5.265 6.602 14.653 1.00 98.50 102 SER A C 1
ATOM 805 O O . SER A 1 102 ? 4.905 6.726 13.476 1.00 98.50 102 SER A O 1
ATOM 807 N N . LEU A 1 103 ? 4.822 7.402 15.631 1.00 98.38 103 LEU A N 1
ATOM 808 C CA . LEU A 1 103 ? 3.880 8.512 15.447 1.00 98.38 103 LEU A CA 1
ATOM 809 C C . LEU A 1 103 ? 2.522 8.053 14.880 1.00 98.38 103 LEU A C 1
ATOM 811 O O . LEU A 1 103 ? 1.977 8.674 13.961 1.00 98.38 103 LEU A O 1
ATOM 815 N N . SER A 1 104 ? 1.983 6.957 15.421 1.00 98.56 104 SER A N 1
ATOM 816 C CA . SER A 1 104 ? 0.707 6.374 14.986 1.00 98.56 104 SER A CA 1
ATOM 817 C C . SER A 1 104 ? -0.515 7.252 15.233 1.00 98.56 104 SER A C 1
ATOM 819 O O . SER A 1 104 ? -1.416 7.284 14.398 1.00 98.56 104 SER A O 1
ATOM 821 N N . GLN A 1 105 ? -0.538 8.014 16.330 1.00 98.25 105 GLN A N 1
ATOM 822 C CA . GLN A 1 105 ? -1.631 8.951 16.615 1.00 98.25 105 GLN A CA 1
ATOM 823 C C . GLN A 1 105 ? -1.744 1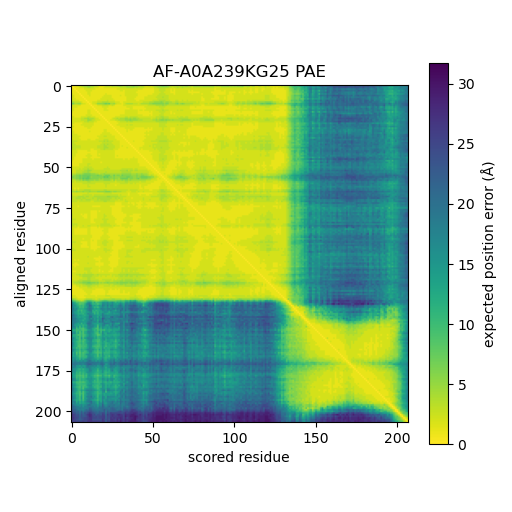0.004 15.507 1.00 98.25 105 GLN A C 1
ATOM 825 O O . GLN A 1 105 ? -2.766 10.072 14.832 1.00 98.25 105 GLN A O 1
ATOM 830 N N . LYS A 1 106 ? -0.639 10.701 15.207 1.00 98.44 106 LYS A N 1
ATOM 831 C CA . LYS A 1 106 ? -0.567 11.697 14.128 1.00 98.44 106 LYS A CA 1
ATOM 832 C C . LYS A 1 106 ? -0.978 11.124 12.766 1.00 98.44 106 LYS A C 1
ATOM 834 O O . LYS A 1 106 ? -1.680 11.779 11.999 1.00 98.44 106 LYS A O 1
ATOM 839 N N . ALA A 1 107 ? -0.535 9.907 12.444 1.00 98.50 107 ALA A N 1
ATOM 840 C CA . ALA A 1 107 ? -0.894 9.255 11.184 1.00 98.50 107 ALA A CA 1
ATOM 841 C C . ALA A 1 107 ? -2.375 8.863 11.124 1.00 98.50 107 ALA A C 1
ATOM 843 O O . ALA A 1 107 ? -3.004 9.005 10.076 1.00 98.50 107 ALA A O 1
ATOM 844 N N . THR A 1 108 ? -2.933 8.393 12.240 1.00 98.31 108 THR A N 1
ATOM 845 C CA . THR A 1 108 ? -4.346 8.019 12.331 1.00 98.31 108 THR A CA 1
ATOM 846 C C . THR A 1 108 ? -5.241 9.248 12.248 1.00 98.31 108 THR A C 1
ATOM 848 O O . THR A 1 108 ? -6.205 9.220 11.497 1.00 98.31 108 THR A O 1
ATOM 851 N N . GLU A 1 109 ? -4.899 10.341 12.931 1.00 98.00 109 GLU A N 1
ATOM 852 C CA . GLU A 1 109 ? -5.607 11.624 12.826 1.00 98.00 109 GLU A CA 1
ATOM 853 C C . GLU A 1 109 ? -5.590 12.152 11.390 1.00 98.00 109 GLU A C 1
ATOM 855 O O . GLU A 1 109 ? -6.630 12.518 10.849 1.00 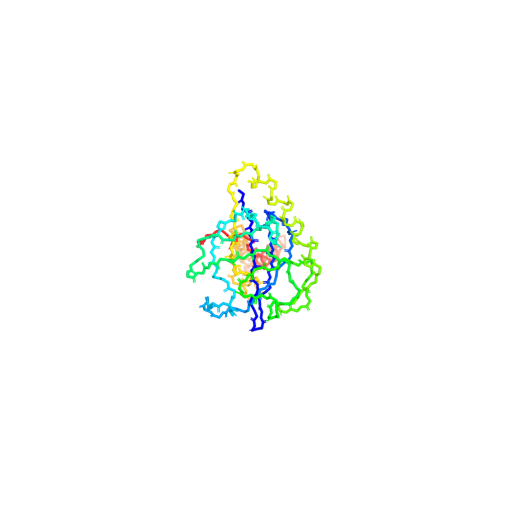98.00 109 GLU A O 1
ATOM 860 N N . LYS A 1 110 ? -4.424 12.123 10.726 1.00 98.06 110 LYS A N 1
ATOM 861 C CA . LYS A 1 110 ? -4.308 12.517 9.316 1.00 98.06 110 LYS A CA 1
ATOM 862 C C . LYS A 1 110 ? -5.232 11.688 8.419 1.00 98.06 110 LYS A C 1
ATOM 864 O O . LYS A 1 110 ? -5.892 12.247 7.547 1.00 98.06 110 LYS A O 1
ATOM 869 N N . LEU A 1 111 ? -5.274 10.370 8.624 1.00 98.19 111 LEU A N 1
ATOM 870 C CA . LEU A 1 111 ? -6.141 9.478 7.857 1.00 98.19 111 LEU A CA 1
ATOM 871 C C . LEU A 1 111 ? -7.625 9.718 8.165 1.00 98.19 111 LEU A C 1
ATOM 873 O O . LEU A 1 111 ? -8.437 9.777 7.249 1.00 98.19 111 LEU A O 1
ATOM 877 N N . GLN A 1 112 ? -7.980 9.884 9.438 1.00 97.62 112 GLN A N 1
ATOM 878 C CA . GLN A 1 112 ? -9.348 10.172 9.860 1.00 97.62 112 GLN A CA 1
ATOM 879 C C . GLN A 1 112 ? -9.847 11.494 9.287 1.00 97.62 112 GLN A C 1
ATOM 881 O O . GLN A 1 112 ? -10.948 11.517 8.762 1.00 97.62 112 GLN A O 1
ATOM 886 N N . ASN A 1 113 ? -9.045 12.559 9.307 1.00 96.31 113 ASN A N 1
ATOM 887 C CA . ASN A 1 113 ? -9.437 13.847 8.731 1.00 96.31 113 ASN A CA 1
ATOM 888 C C . ASN A 1 113 ? -9.741 13.731 7.232 1.00 96.31 113 ASN A C 1
ATOM 890 O O . ASN A 1 113 ? -10.726 14.293 6.769 1.00 96.31 113 ASN A O 1
ATOM 894 N N . LEU A 1 114 ? -8.935 12.958 6.495 1.00 96.56 114 LEU A N 1
ATOM 895 C CA . LEU A 1 114 ? -9.163 12.707 5.072 1.00 96.56 114 LEU A CA 1
ATOM 896 C C . LEU A 1 114 ? -10.469 11.935 4.825 1.00 96.56 114 LEU A C 1
ATOM 898 O O . LEU A 1 114 ? -11.225 12.276 3.922 1.00 96.56 114 LEU A O 1
ATOM 902 N N . LEU A 1 115 ? -10.720 10.875 5.598 1.00 97.62 115 LEU A N 1
ATOM 903 C CA . LEU A 1 115 ? -11.836 9.967 5.325 1.00 97.62 115 LEU A CA 1
ATOM 904 C C . LEU A 1 115 ? -13.152 10.407 5.965 1.00 97.62 115 LEU A C 1
ATOM 906 O O . LEU A 1 115 ? -14.205 10.179 5.383 1.00 97.62 115 LEU A O 1
ATOM 910 N N . PHE A 1 116 ? -13.124 11.029 7.144 1.00 97.44 116 PHE A N 1
ATOM 911 C CA . PHE A 1 116 ? -14.334 11.511 7.810 1.00 97.44 116 PHE A CA 1
ATOM 912 C C . PHE A 1 116 ? -15.012 12.613 7.012 1.00 97.44 116 PHE A C 1
ATOM 914 O O . PHE A 1 116 ? -16.231 12.620 6.969 1.00 97.44 116 PHE A O 1
ATOM 921 N N . GLU A 1 117 ? -14.258 13.473 6.324 1.00 94.88 117 GLU A N 1
ATOM 922 C CA . GLU A 1 117 ? -14.851 14.496 5.459 1.00 94.88 117 GLU A CA 1
ATOM 923 C C . GLU A 1 117 ? -15.750 13.886 4.371 1.00 94.88 117 GLU A C 1
ATOM 925 O O . GLU A 1 117 ? -16.820 14.408 4.075 1.00 94.88 117 GLU A O 1
ATOM 930 N N . VAL A 1 118 ? -15.325 12.758 3.801 1.00 96.12 118 VAL A N 1
ATOM 931 C CA . VAL A 1 118 ? -16.058 12.031 2.756 1.00 96.12 118 VAL A CA 1
ATOM 932 C C . VAL A 1 118 ? -17.184 11.192 3.361 1.00 96.12 118 VAL A C 1
ATOM 934 O O . VAL A 1 118 ? -18.316 11.235 2.890 1.00 96.12 118 VAL A O 1
ATOM 937 N N . LEU A 1 119 ? -16.906 10.480 4.455 1.00 96.69 119 LEU A N 1
ATOM 938 C CA . LEU A 1 119 ? -17.892 9.637 5.138 1.00 96.69 119 LEU A CA 1
ATOM 939 C C . LEU A 1 119 ? -19.038 10.446 5.761 1.00 96.69 119 LEU A C 1
ATOM 941 O O . LEU A 1 119 ? -20.160 9.959 5.798 1.00 96.69 119 LEU A O 1
ATOM 945 N N . ASP A 1 120 ? -18.782 11.670 6.233 1.00 95.88 120 ASP A N 1
ATOM 946 C CA . ASP A 1 120 ? -19.815 12.564 6.778 1.00 95.88 120 ASP A CA 1
ATOM 947 C C . ASP A 1 120 ? -20.717 13.160 5.681 1.00 95.88 120 ASP A C 1
ATOM 949 O O . ASP A 1 120 ? -21.765 13.724 5.991 1.00 95.88 120 ASP A O 1
ATOM 953 N N . ARG A 1 121 ? -20.337 13.009 4.403 1.00 95.81 121 ARG A N 1
ATOM 954 C CA . ARG A 1 121 ? -21.178 13.291 3.227 1.00 95.81 121 ARG A CA 1
ATOM 955 C C . ARG A 1 121 ? -21.947 12.057 2.731 1.00 95.81 121 ARG A C 1
ATOM 957 O O . ARG A 1 121 ? -22.496 12.094 1.634 1.00 95.81 121 ARG A O 1
ATOM 964 N N . ASP A 1 122 ? -21.968 10.975 3.515 1.00 92.69 122 ASP A N 1
ATOM 965 C CA . ASP A 1 122 ? -22.561 9.671 3.171 1.00 92.69 122 ASP A CA 1
ATOM 966 C C . ASP A 1 122 ? -21.990 9.034 1.887 1.00 92.69 122 ASP A C 1
ATOM 968 O O . ASP A 1 122 ? -22.587 8.131 1.298 1.00 92.69 122 ASP A O 1
ATOM 972 N N . GLU A 1 123 ? -20.801 9.461 1.458 1.00 95.50 123 GLU A N 1
ATOM 973 C CA . GLU A 1 123 ? -20.107 8.861 0.324 1.00 95.50 123 GLU A CA 1
ATOM 974 C C . GLU A 1 123 ? -19.419 7.551 0.736 1.00 95.50 123 GLU A C 1
ATOM 976 O O . GLU A 1 123 ? -18.828 7.427 1.814 1.00 95.50 123 GLU A O 1
ATOM 981 N N . GLU A 1 124 ? -19.447 6.560 -0.153 1.00 96.12 124 GLU A N 1
ATOM 982 C CA . GLU A 1 124 ? -18.794 5.276 0.093 1.00 96.12 124 GLU A CA 1
ATOM 983 C C . GLU A 1 124 ? -17.270 5.400 -0.009 1.00 96.12 124 GLU A C 1
ATOM 985 O O . GLU A 1 124 ? -16.728 6.008 -0.940 1.00 96.12 124 GLU A O 1
ATOM 990 N N . VAL A 1 125 ? -16.560 4.784 0.938 1.00 97.94 125 VAL A N 1
ATOM 991 C CA . VAL A 1 125 ? -15.096 4.735 0.964 1.00 97.94 125 VAL A CA 1
ATOM 992 C C . VAL A 1 125 ? -14.642 3.282 0.966 1.00 97.94 125 VAL A C 1
ATOM 994 O O . VAL A 1 125 ? -15.051 2.508 1.828 1.00 97.94 125 VAL A O 1
ATOM 997 N N . PHE A 1 126 ? -13.750 2.924 0.046 1.00 98.38 126 PHE A N 1
ATOM 998 C CA . PHE A 1 126 ? -13.173 1.584 -0.046 1.00 98.38 126 PHE A CA 1
ATOM 999 C C . PHE A 1 126 ? -11.669 1.596 0.239 1.00 98.38 126 PHE A C 1
ATOM 1001 O O . PHE A 1 126 ? -10.945 2.494 -0.193 1.00 98.38 126 PHE A O 1
ATOM 1008 N N . LEU A 1 127 ? -11.209 0.583 0.971 1.00 98.62 127 LEU A N 1
ATOM 1009 C CA . LEU A 1 127 ? -9.806 0.229 1.144 1.00 98.62 127 LEU A CA 1
ATOM 1010 C C . LEU A 1 127 ? -9.482 -0.964 0.253 1.00 98.62 127 LEU A C 1
ATOM 1012 O O . LEU A 1 127 ? -9.902 -2.081 0.553 1.00 98.62 127 LEU A O 1
ATOM 1016 N N . THR A 1 128 ? -8.672 -0.744 -0.773 1.00 98.62 128 THR A N 1
ATOM 1017 C CA . THR A 1 128 ? -8.143 -1.822 -1.610 1.00 98.62 128 THR A CA 1
ATOM 1018 C C . THR A 1 128 ? -6.760 -2.212 -1.111 1.00 98.62 128 THR A C 1
ATOM 1020 O O . THR A 1 128 ? -5.830 -1.405 -1.093 1.00 98.62 128 THR A O 1
ATOM 1023 N N . ILE A 1 129 ? -6.626 -3.455 -0.662 1.00 98.56 129 ILE A N 1
ATOM 1024 C CA . ILE A 1 129 ? -5.400 -4.019 -0.108 1.00 98.56 129 ILE A CA 1
ATOM 1025 C C . ILE A 1 129 ? -4.777 -4.956 -1.132 1.00 98.56 129 ILE A C 1
ATOM 1027 O O . ILE A 1 129 ? -5.418 -5.915 -1.553 1.00 98.56 129 ILE A O 1
ATOM 1031 N N . GLN A 1 130 ? -3.509 -4.722 -1.455 1.00 97.06 130 GLN A N 1
ATOM 1032 C CA . GLN A 1 130 ? -2.752 -5.532 -2.404 1.00 97.06 130 GLN A CA 1
ATOM 1033 C C . GLN A 1 130 ? -1.292 -5.674 -1.978 1.00 97.06 130 GLN A C 1
ATOM 1035 O O . GLN A 1 130 ? -0.735 -4.806 -1.294 1.00 97.06 130 GLN A O 1
ATOM 1040 N N . LYS A 1 131 ? -0.641 -6.757 -2.395 1.00 95.56 131 LYS A N 1
ATOM 1041 C CA . LYS A 1 131 ? 0.806 -6.906 -2.245 1.00 95.56 131 LYS A CA 1
ATOM 1042 C C . LYS A 1 131 ? 1.550 -5.817 -3.027 1.00 95.56 131 LYS A C 1
ATOM 1044 O O . LYS A 1 131 ? 1.253 -5.525 -4.179 1.00 95.56 131 LYS A O 1
ATOM 1049 N N . GLN A 1 132 ? 2.560 -5.227 -2.399 1.00 91.00 132 GLN A N 1
ATOM 1050 C CA . GLN A 1 132 ? 3.539 -4.375 -3.060 1.00 91.00 132 GLN A CA 1
ATOM 1051 C C . GLN A 1 132 ? 4.357 -5.242 -4.023 1.00 91.00 132 GLN A C 1
ATOM 1053 O O . GLN A 1 132 ? 5.105 -6.127 -3.598 1.00 91.00 132 GLN A O 1
ATOM 1058 N N . ILE A 1 133 ? 4.217 -4.972 -5.317 1.00 80.25 133 ILE A N 1
ATOM 1059 C CA . ILE A 1 133 ? 5.094 -5.516 -6.349 1.00 80.25 133 ILE A CA 1
ATOM 1060 C C . ILE A 1 133 ? 6.268 -4.547 -6.470 1.00 80.25 133 ILE A C 1
ATOM 1062 O O . ILE A 1 133 ? 6.169 -3.492 -7.093 1.00 80.25 133 ILE A O 1
ATOM 1066 N N . ASP A 1 134 ? 7.379 -4.863 -5.813 1.00 63.50 134 ASP A N 1
ATOM 1067 C CA . ASP A 1 134 ? 8.625 -4.145 -6.052 1.00 63.50 134 ASP A CA 1
ATOM 1068 C C . ASP A 1 134 ? 9.276 -4.764 -7.297 1.00 63.50 134 ASP A C 1
ATOM 1070 O O . ASP A 1 134 ? 9.788 -5.880 -7.230 1.00 63.50 134 ASP A O 1
ATOM 1074 N N . MET A 1 135 ? 9.239 -4.065 -8.440 1.00 63.34 135 MET A N 1
ATOM 1075 C CA . MET A 1 135 ? 9.949 -4.524 -9.640 1.00 63.34 135 MET A CA 1
ATOM 1076 C C . MET A 1 135 ? 11.444 -4.639 -9.341 1.00 63.34 135 MET A C 1
ATOM 1078 O O . MET A 1 135 ? 12.134 -3.625 -9.165 1.00 63.34 135 MET A O 1
ATOM 1082 N N . ASN A 1 136 ? 11.961 -5.865 -9.322 1.00 69.38 136 ASN A N 1
ATOM 1083 C CA . ASN A 1 136 ? 13.392 -6.098 -9.216 1.00 69.38 136 ASN A CA 1
ATOM 1084 C C . ASN A 1 136 ? 14.065 -5.854 -10.580 1.00 69.38 136 ASN A C 1
ATOM 1086 O O . ASN A 1 136 ? 13.418 -5.784 -11.626 1.00 69.38 136 ASN A O 1
ATOM 1090 N N . VAL A 1 137 ? 15.394 -5.752 -10.596 1.00 66.56 137 VAL A N 1
ATOM 1091 C CA . VAL A 1 137 ? 16.204 -5.677 -11.822 1.00 66.56 137 VAL A CA 1
ATOM 1092 C C . VAL A 1 137 ? 15.872 -6.831 -12.768 1.00 66.56 137 VAL A C 1
ATOM 1094 O O . VAL A 1 137 ? 15.785 -6.631 -13.973 1.00 66.56 137 VAL A O 1
ATOM 1097 N N . VAL A 1 138 ? 15.627 -8.026 -12.225 1.00 69.00 138 VAL A N 1
ATOM 1098 C CA . VAL A 1 138 ? 15.246 -9.203 -13.017 1.00 69.00 138 VAL A CA 1
ATOM 1099 C C . VAL A 1 138 ? 13.923 -8.979 -13.750 1.00 69.00 138 VAL A C 1
ATOM 1101 O O . VAL A 1 138 ? 13.815 -9.328 -14.923 1.00 69.00 138 VAL A O 1
ATOM 1104 N N . ASP A 1 139 ? 12.944 -8.364 -13.091 1.00 68.31 139 ASP A N 1
ATOM 1105 C CA . ASP A 1 139 ? 11.634 -8.091 -13.684 1.00 68.31 139 ASP A CA 1
ATOM 1106 C C . ASP A 1 139 ? 11.745 -6.992 -14.746 1.00 68.31 139 ASP A C 1
ATOM 1108 O O . ASP A 1 139 ? 11.191 -7.126 -15.834 1.00 68.31 139 ASP A O 1
ATOM 1112 N N . ARG A 1 140 ? 12.590 -5.978 -14.503 1.00 65.44 140 ARG A N 1
ATOM 1113 C CA . ARG A 1 140 ? 12.942 -4.967 -15.514 1.00 65.44 140 ARG A CA 1
ATOM 1114 C C . ARG A 1 140 ? 13.628 -5.553 -16.749 1.00 65.44 140 ARG A C 1
ATOM 1116 O O . ARG A 1 140 ? 13.346 -5.106 -17.851 1.00 65.44 140 ARG A O 1
ATOM 1123 N N . VAL A 1 141 ? 14.512 -6.539 -16.597 1.00 69.12 141 VAL A N 1
ATOM 1124 C CA . VAL A 1 141 ? 15.184 -7.187 -17.743 1.00 69.12 141 VAL A CA 1
ATOM 1125 C C . VAL A 1 141 ? 14.214 -8.053 -18.556 1.00 69.12 141 VAL A C 1
ATOM 1127 O O . VAL A 1 141 ? 14.407 -8.230 -19.757 1.00 69.12 141 VAL A O 1
ATOM 1130 N N . LYS A 1 142 ? 13.170 -8.595 -17.922 1.00 67.56 142 LYS A N 1
ATOM 1131 C CA . LYS A 1 142 ? 12.152 -9.428 -18.582 1.00 67.56 142 LYS A CA 1
ATOM 1132 C C . LYS A 1 142 ? 11.024 -8.626 -19.225 1.00 67.56 142 LYS A C 1
ATOM 1134 O O . LYS A 1 142 ? 10.294 -9.182 -20.046 1.00 67.56 142 LYS A O 1
ATOM 1139 N N . ALA 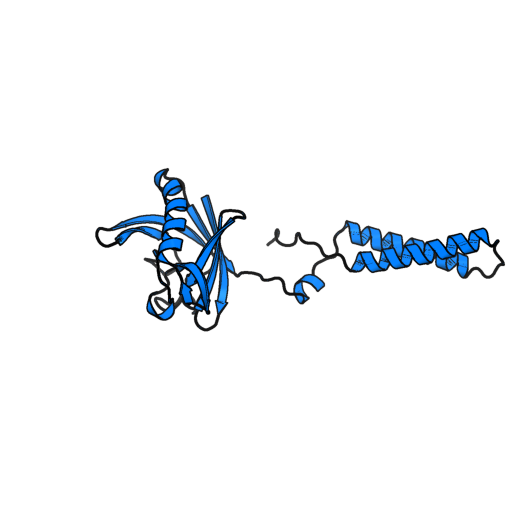A 1 143 ? 10.862 -7.360 -18.854 1.00 72.38 143 ALA A N 1
ATOM 1140 C CA . ALA A 1 143 ? 9.803 -6.523 -19.387 1.00 72.38 143 ALA A CA 1
ATOM 1141 C C . ALA A 1 143 ? 9.966 -6.321 -20.910 1.00 72.38 143 ALA A C 1
ATOM 1143 O O . ALA A 1 143 ? 11.085 -6.201 -21.426 1.00 72.38 143 ALA A O 1
ATOM 1144 N N . PRO A 1 144 ? 8.855 -6.339 -21.668 1.00 73.81 144 PRO A N 1
ATOM 1145 C CA . PRO A 1 144 ? 8.905 -6.299 -23.119 1.00 73.81 144 PRO A CA 1
ATOM 1146 C C . PRO A 1 144 ? 9.478 -4.966 -23.612 1.00 73.81 144 PRO A C 1
ATOM 1148 O O . PRO A 1 144 ? 9.163 -3.896 -23.102 1.00 73.81 144 PRO A O 1
ATOM 1151 N N . THR A 1 145 ? 10.287 -5.021 -24.670 1.00 78.62 145 THR A N 1
ATOM 1152 C CA . THR A 1 145 ? 10.750 -3.808 -25.358 1.00 78.62 145 THR A CA 1
ATOM 1153 C C . THR A 1 145 ? 9.551 -3.077 -25.991 1.00 78.62 145 THR A C 1
ATOM 1155 O O . THR A 1 145 ? 8.745 -3.724 -26.686 1.00 78.62 145 THR A O 1
ATOM 1158 N N . PRO A 1 146 ? 9.417 -1.747 -25.808 1.00 82.88 146 PRO A N 1
ATOM 1159 C CA . PRO A 1 146 ? 8.297 -0.992 -26.362 1.00 82.88 146 PRO A CA 1
ATOM 1160 C C . PRO A 1 146 ? 8.251 -1.075 -27.891 1.00 82.88 146 PRO A C 1
ATOM 1162 O O . PRO A 1 146 ? 9.280 -1.203 -28.564 1.00 82.88 146 PRO A O 1
ATOM 1165 N N . LYS A 1 147 ? 7.049 -0.947 -28.471 1.00 83.94 147 LYS A N 1
ATOM 1166 C CA . LYS A 1 147 ? 6.828 -1.090 -29.926 1.00 83.94 147 LYS A CA 1
ATOM 1167 C C . LYS A 1 147 ? 7.730 -0.170 -30.762 1.00 83.94 147 LYS A C 1
ATOM 1169 O O . LYS A 1 147 ? 8.289 -0.617 -31.759 1.00 83.94 147 LYS A O 1
ATOM 1174 N N . PHE A 1 148 ? 7.930 1.076 -30.328 1.00 87.31 148 PHE A N 1
ATOM 1175 C CA . PHE A 1 148 ? 8.813 2.035 -31.002 1.00 87.31 148 PHE A CA 1
ATOM 1176 C C . PHE A 1 148 ? 10.270 1.545 -31.080 1.00 87.31 148 PHE A C 1
ATOM 1178 O O . PHE A 1 148 ? 10.880 1.571 -32.146 1.00 87.31 148 PHE A O 1
ATOM 1185 N N . PHE A 1 149 ? 10.813 1.019 -29.980 1.00 88.88 149 PHE A N 1
ATOM 1186 C CA . PHE A 1 149 ? 12.197 0.540 -29.926 1.00 88.88 149 PHE A CA 1
ATOM 1187 C C . PHE A 1 149 ? 12.414 -0.743 -30.737 1.00 88.88 149 PHE A C 1
ATOM 1189 O O . PHE A 1 149 ? 13.480 -0.935 -31.320 1.00 88.88 149 PHE A O 1
ATOM 1196 N N . LYS A 1 150 ? 11.385 -1.587 -30.879 1.00 87.19 150 LYS A N 1
ATOM 1197 C CA . LYS A 1 150 ? 11.415 -2.730 -31.809 1.00 87.19 150 LYS A CA 1
ATOM 1198 C C . LYS A 1 150 ? 11.556 -2.281 -33.271 1.00 87.19 150 LYS A C 1
ATOM 1200 O O . LYS A 1 150 ? 12.331 -2.876 -34.024 1.00 87.19 150 LYS A O 1
ATOM 1205 N N . VAL A 1 151 ? 10.858 -1.212 -33.663 1.00 90.88 151 VAL A N 1
ATOM 1206 C CA . VAL A 1 151 ? 10.987 -0.612 -35.004 1.00 90.88 151 VAL A CA 1
ATOM 1207 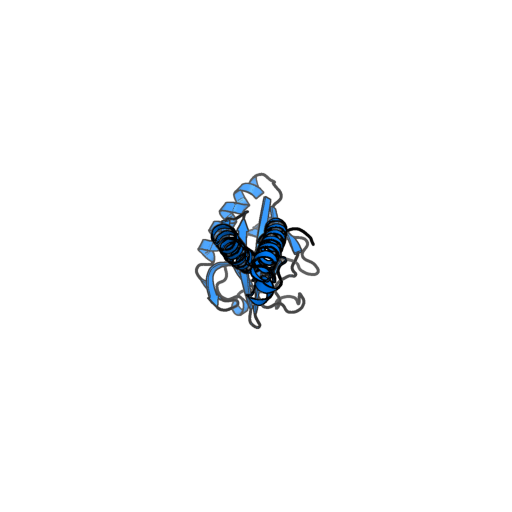C C . VAL A 1 151 ? 12.390 -0.042 -35.193 1.00 90.88 151 VAL A C 1
ATOM 1209 O O . VAL A 1 151 ? 13.050 -0.347 -36.184 1.00 90.88 151 VAL A O 1
ATOM 1212 N N . LEU A 1 152 ? 12.879 0.707 -34.204 1.00 91.69 152 LEU A N 1
ATOM 1213 C CA . LEU A 1 152 ? 14.201 1.321 -34.235 1.00 91.69 152 LEU A CA 1
ATOM 1214 C C . LEU A 1 152 ? 15.308 0.259 -34.378 1.00 91.69 152 LEU A C 1
ATOM 1216 O O . LEU A 1 152 ? 16.133 0.349 -35.282 1.00 91.69 152 LEU A O 1
ATOM 1220 N N . ARG A 1 153 ? 15.254 -0.838 -33.611 1.00 91.88 153 ARG A N 1
ATOM 1221 C CA . ARG A 1 153 ? 16.173 -1.983 -33.762 1.00 91.88 153 ARG A CA 1
ATOM 1222 C C . ARG A 1 153 ? 16.185 -2.551 -35.185 1.00 91.88 153 ARG A C 1
ATOM 1224 O O . ARG A 1 153 ? 17.254 -2.857 -35.708 1.00 91.88 153 ARG A O 1
ATOM 1231 N N . THR A 1 154 ? 15.012 -2.695 -35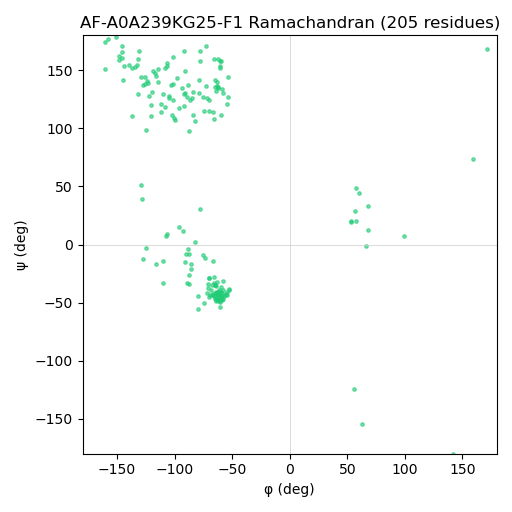.799 1.00 93.75 154 THR A N 1
ATOM 1232 C CA . THR A 1 154 ? 14.873 -3.245 -37.158 1.00 93.75 154 THR A CA 1
ATOM 1233 C C . THR A 1 154 ? 15.498 -2.313 -38.196 1.00 93.75 154 THR A C 1
ATOM 1235 O O . THR A 1 154 ? 16.240 -2.770 -39.063 1.00 93.75 154 THR A O 1
ATOM 1238 N N . ILE A 1 155 ? 15.276 -1.002 -38.059 1.00 95.38 155 ILE A N 1
ATOM 1239 C CA . ILE A 1 155 ? 15.912 0.016 -38.905 1.00 95.38 155 ILE A CA 1
ATOM 1240 C C . ILE A 1 155 ? 17.436 -0.031 -38.740 1.00 95.38 155 ILE A C 1
ATOM 1242 O O . ILE A 1 155 ? 18.154 -0.066 -39.736 1.00 95.38 155 ILE A O 1
ATOM 1246 N N . GLY A 1 156 ? 17.938 -0.090 -37.503 1.00 94.88 156 GLY A N 1
ATOM 1247 C CA . GLY A 1 156 ? 19.376 -0.146 -37.222 1.00 94.88 156 GLY A CA 1
ATOM 1248 C C . GLY A 1 156 ? 20.061 -1.360 -37.845 1.00 94.88 156 GLY A C 1
ATOM 1249 O O . GLY A 1 156 ? 21.087 -1.215 -38.509 1.00 94.88 156 GLY A O 1
ATOM 1250 N N . LEU A 1 157 ? 19.453 -2.543 -37.710 1.00 95.94 157 LEU A N 1
ATOM 1251 C CA . LEU A 1 157 ? 19.927 -3.767 -38.364 1.00 95.94 157 LEU A CA 1
ATOM 1252 C C . LEU A 1 157 ? 19.923 -3.638 -39.893 1.00 95.94 157 LEU A C 1
ATOM 1254 O O . LEU A 1 157 ? 20.891 -4.040 -40.535 1.00 95.94 157 LEU A O 1
ATOM 1258 N N . GLY A 1 158 ? 18.877 -3.041 -40.471 1.00 97.38 158 GLY A N 1
ATOM 1259 C CA . GLY A 1 158 ? 18.788 -2.800 -41.912 1.00 97.38 158 GLY A CA 1
ATOM 1260 C C . GLY A 1 158 ? 19.889 -1.872 -42.433 1.00 97.38 158 GLY A C 1
ATOM 1261 O O . GLY A 1 158 ? 20.562 -2.204 -43.408 1.00 97.38 158 GLY A O 1
ATOM 1262 N N . LEU A 1 159 ? 20.125 -0.742 -41.758 1.00 96.75 159 LEU A N 1
ATOM 1263 C CA . LEU A 1 159 ? 21.185 0.209 -42.116 1.00 96.75 159 LEU A CA 1
ATOM 1264 C C . LEU A 1 159 ? 22.575 -0.424 -41.999 1.00 96.75 159 LEU A C 1
ATOM 1266 O O . LEU A 1 159 ? 23.401 -0.262 -42.897 1.00 96.75 159 LEU A O 1
ATOM 1270 N N . ALA A 1 160 ? 22.814 -1.188 -40.929 1.00 95.94 160 ALA A N 1
ATOM 1271 C CA . ALA A 1 160 ? 24.081 -1.878 -40.729 1.00 95.94 160 ALA A CA 1
ATOM 1272 C C . ALA A 1 160 ? 24.332 -2.947 -41.801 1.00 95.94 160 ALA A C 1
ATOM 1274 O O . ALA A 1 160 ? 25.441 -3.034 -42.323 1.00 95.94 160 ALA A O 1
ATOM 1275 N N . ALA A 1 161 ? 23.309 -3.719 -42.174 1.00 96.88 161 ALA A N 1
ATOM 1276 C CA . ALA A 1 161 ? 23.416 -4.714 -43.236 1.00 96.88 161 ALA A CA 1
ATOM 1277 C C . ALA A 1 161 ? 23.690 -4.065 -44.603 1.00 96.88 161 ALA A C 1
ATOM 1279 O O . ALA A 1 161 ? 24.584 -4.509 -45.321 1.00 96.88 161 ALA A O 1
ATOM 1280 N N . ALA A 1 162 ? 22.977 -2.986 -44.943 1.00 96.19 162 ALA A N 1
ATOM 1281 C CA . ALA A 1 162 ? 23.183 -2.255 -46.193 1.00 96.19 162 ALA A CA 1
ATOM 1282 C C . ALA A 1 162 ? 24.587 -1.633 -46.269 1.00 96.19 162 ALA A C 1
ATOM 1284 O O . ALA A 1 162 ? 25.291 -1.810 -47.262 1.00 96.19 162 ALA A O 1
ATOM 1285 N N . GLY A 1 163 ? 25.026 -0.958 -45.202 1.00 96.12 163 GLY A N 1
ATOM 1286 C CA . GLY A 1 163 ? 26.381 -0.419 -45.111 1.00 96.12 163 GLY A CA 1
ATOM 1287 C C . GLY A 1 163 ? 27.446 -1.516 -45.193 1.00 96.12 163 GLY A C 1
ATOM 1288 O O . GLY A 1 163 ? 28.412 -1.381 -45.939 1.00 96.12 163 GLY A O 1
ATOM 1289 N N . GLY A 1 164 ? 27.241 -2.636 -44.494 1.00 96.56 164 GLY A N 1
ATOM 1290 C CA . GLY A 1 164 ? 28.146 -3.785 -44.518 1.00 96.56 164 GLY A CA 1
ATOM 1291 C C . GLY A 1 164 ? 28.272 -4.399 -45.912 1.00 96.56 164 GLY A C 1
ATOM 1292 O O . GLY A 1 164 ? 29.381 -4.697 -46.344 1.00 96.56 164 GLY A O 1
ATOM 1293 N N . ALA A 1 165 ? 27.165 -4.510 -46.649 1.00 96.44 165 ALA A N 1
ATOM 1294 C CA . ALA A 1 165 ? 27.164 -4.989 -48.029 1.00 96.44 165 ALA A CA 1
ATOM 1295 C C . ALA A 1 165 ? 27.939 -4.058 -48.978 1.00 96.44 165 ALA A C 1
ATOM 1297 O O . ALA A 1 165 ? 28.691 -4.544 -49.820 1.00 96.44 165 ALA A O 1
ATOM 1298 N N . ILE A 1 166 ? 27.806 -2.733 -48.821 1.00 95.81 166 ILE A N 1
ATOM 1299 C CA . ILE A 1 166 ? 28.586 -1.750 -49.596 1.00 95.81 166 ILE A CA 1
ATOM 1300 C C . ILE A 1 166 ? 30.085 -1.944 -49.345 1.00 95.81 166 ILE A C 1
ATOM 1302 O O . ILE A 1 166 ? 30.871 -1.974 -50.289 1.00 95.81 166 ILE A O 1
ATOM 1306 N N . LEU A 1 167 ? 30.482 -2.094 -48.079 1.00 93.81 167 LEU A N 1
ATOM 1307 C CA . LEU A 1 167 ? 31.887 -2.249 -47.695 1.00 93.81 167 LEU A CA 1
ATOM 1308 C C . LEU A 1 167 ? 32.479 -3.604 -48.105 1.00 93.81 167 LEU A C 1
ATOM 1310 O O . LEU A 1 167 ? 33.657 -3.674 -48.436 1.00 93.81 167 LEU A O 1
ATOM 1314 N N . ALA A 1 168 ? 31.676 -4.669 -48.092 1.00 95.31 168 ALA A N 1
ATOM 1315 C CA . ALA A 1 168 ? 32.088 -6.019 -48.477 1.00 95.31 168 ALA A CA 1
ATOM 1316 C C . ALA A 1 168 ? 32.055 -6.264 -49.999 1.00 95.31 168 ALA A C 1
ATOM 1318 O O . ALA A 1 168 ? 32.313 -7.382 -50.450 1.00 95.31 168 ALA A O 1
ATOM 1319 N N . SER A 1 169 ? 31.719 -5.245 -50.794 1.00 93.81 169 SER A N 1
ATOM 1320 C CA . SER A 1 169 ? 31.696 -5.329 -52.252 1.00 93.81 169 SER A CA 1
ATOM 1321 C C . SER A 1 169 ? 33.072 -5.743 -52.806 1.00 93.81 169 SER A C 1
ATOM 1323 O O . SER A 1 169 ? 34.076 -5.116 -52.468 1.00 93.81 169 SER A O 1
ATOM 1325 N N . PRO A 1 170 ? 33.149 -6.747 -53.703 1.00 90.00 170 PRO A N 1
ATOM 1326 C CA . PRO A 1 170 ? 34.419 -7.219 -54.261 1.00 90.00 170 PRO A CA 1
ATOM 1327 C C . PRO A 1 170 ? 35.011 -6.270 -55.317 1.00 90.00 170 PRO A C 1
ATOM 1329 O O . PRO A 1 170 ? 36.140 -6.468 -55.759 1.00 90.00 170 PRO A O 1
ATOM 1332 N N . ILE A 1 171 ? 34.253 -5.258 -55.750 1.00 90.44 171 ILE A N 1
ATOM 1333 C CA . ILE A 1 171 ? 34.699 -4.244 -56.711 1.00 90.44 171 ILE A CA 1
ATOM 1334 C C . ILE A 1 171 ? 35.151 -2.970 -55.995 1.00 90.44 171 ILE A C 1
ATOM 1336 O O . ILE A 1 171 ? 34.543 -2.552 -55.009 1.00 90.44 171 ILE A O 1
ATOM 1340 N N . ALA A 1 172 ? 36.194 -2.326 -56.525 1.00 91.62 172 ALA A N 1
ATOM 1341 C CA . ALA A 1 172 ? 36.688 -1.054 -56.010 1.00 91.62 172 ALA A CA 1
ATOM 1342 C C . ALA A 1 172 ? 35.640 0.053 -56.217 1.00 91.62 172 ALA A C 1
ATOM 1344 O O . ALA A 1 172 ? 35.395 0.493 -57.341 1.00 91.62 172 ALA A O 1
ATOM 1345 N N . LEU A 1 173 ? 35.015 0.494 -55.124 1.00 94.12 173 LEU A N 1
ATOM 1346 C CA . LEU A 1 173 ? 34.051 1.592 -55.127 1.00 94.12 173 LEU A CA 1
ATOM 1347 C C . LEU A 1 173 ? 34.752 2.939 -54.866 1.00 94.12 173 LEU A C 1
ATOM 1349 O O . LEU A 1 173 ? 35.738 2.987 -54.127 1.00 94.12 173 LEU A O 1
ATOM 1353 N N . PRO A 1 174 ? 34.239 4.055 -55.419 1.00 95.50 174 PRO A N 1
ATOM 1354 C CA . PRO A 1 174 ? 34.716 5.395 -55.091 1.00 95.50 174 PRO A CA 1
ATOM 1355 C C . PRO A 1 174 ? 34.711 5.672 -53.583 1.00 95.50 174 PRO A C 1
ATOM 1357 O O . PRO A 1 174 ? 33.776 5.288 -52.876 1.00 95.50 174 PRO A O 1
ATOM 1360 N N . ALA A 1 175 ? 35.708 6.423 -53.104 1.00 92.56 175 ALA A N 1
ATOM 1361 C CA . ALA A 1 175 ? 35.896 6.707 -51.678 1.00 92.56 175 ALA A CA 1
ATOM 1362 C C . ALA A 1 175 ? 34.640 7.280 -50.998 1.00 92.56 175 ALA A C 1
ATOM 1364 O O . ALA A 1 175 ? 34.299 6.859 -49.898 1.00 92.56 175 ALA A O 1
ATOM 1365 N N . GLY A 1 176 ? 33.897 8.166 -51.672 1.00 94.94 176 GLY A N 1
ATOM 1366 C CA . GLY A 1 176 ? 32.656 8.727 -51.128 1.00 94.94 176 GLY A CA 1
ATOM 1367 C C . GLY A 1 176 ? 31.590 7.670 -50.811 1.00 94.94 176 GLY A C 1
ATOM 1368 O O . GLY A 1 176 ? 30.915 7.771 -49.791 1.00 94.94 176 GLY A O 1
ATOM 1369 N N . ILE A 1 177 ? 31.478 6.617 -51.630 1.00 94.44 177 ILE A N 1
ATOM 1370 C CA . ILE A 1 177 ? 30.522 5.520 -51.410 1.00 94.44 177 ILE A CA 1
ATOM 1371 C C . ILE A 1 177 ? 30.964 4.657 -50.224 1.00 94.44 177 ILE A C 1
ATOM 1373 O O . ILE A 1 177 ? 30.145 4.305 -49.376 1.00 94.44 177 ILE A O 1
ATOM 1377 N N . VAL A 1 178 ? 32.265 4.373 -50.122 1.00 93.81 178 VAL A N 1
ATOM 1378 C CA . VAL A 1 178 ? 32.847 3.643 -48.985 1.00 93.81 178 VAL A CA 1
ATOM 1379 C C . VAL A 1 178 ? 32.630 4.414 -47.678 1.00 93.81 178 VAL A C 1
ATOM 1381 O O . VAL A 1 178 ? 32.209 3.830 -46.682 1.00 93.81 178 VAL A O 1
ATOM 1384 N N . THR A 1 179 ? 32.833 5.735 -47.678 1.00 94.50 179 THR A N 1
ATOM 1385 C CA . THR A 1 179 ? 32.580 6.593 -46.511 1.00 94.50 179 THR A CA 1
ATOM 1386 C C . THR A 1 179 ? 31.112 6.558 -46.081 1.00 94.50 179 THR A C 1
ATOM 1388 O O . THR A 1 179 ? 30.831 6.403 -44.893 1.00 94.50 179 THR A O 1
ATOM 1391 N N . VAL A 1 180 ? 30.170 6.642 -47.027 1.00 95.88 180 VAL A N 1
ATOM 1392 C CA . VAL A 1 180 ? 28.731 6.516 -46.734 1.00 95.88 180 VAL A CA 1
ATOM 1393 C C . VAL A 1 180 ? 28.411 5.141 -46.141 1.00 95.88 180 VAL A C 1
ATOM 1395 O O . VAL A 1 180 ? 27.741 5.068 -45.112 1.00 95.88 180 VAL A O 1
ATOM 1398 N N . GLY A 1 181 ? 28.939 4.061 -46.727 1.00 95.38 181 GLY A N 1
ATOM 1399 C CA . GLY A 1 181 ? 28.793 2.702 -46.195 1.00 95.38 181 GLY A CA 1
ATOM 1400 C C . GLY A 1 181 ? 29.298 2.579 -44.754 1.00 95.38 181 GLY A C 1
ATOM 1401 O O . GLY A 1 181 ? 28.598 2.036 -43.900 1.00 95.38 181 GLY A O 1
ATOM 1402 N N . GLY A 1 182 ? 30.458 3.171 -44.454 1.00 94.88 182 GLY A N 1
ATOM 1403 C CA . GLY A 1 182 ? 31.023 3.232 -43.103 1.00 94.88 182 GLY A CA 1
ATOM 1404 C C . GLY A 1 182 ? 30.096 3.903 -42.087 1.00 94.88 182 GLY A C 1
ATOM 1405 O O . GLY A 1 182 ? 29.852 3.350 -41.013 1.00 94.88 182 GLY A O 1
ATOM 1406 N N . TYR A 1 183 ? 29.516 5.055 -42.436 1.00 97.31 183 TYR A N 1
ATOM 1407 C CA . TYR A 1 183 ? 28.572 5.748 -41.554 1.00 97.31 183 TYR A CA 1
ATOM 1408 C C . TYR A 1 183 ? 27.256 4.991 -41.364 1.00 97.31 183 TYR A C 1
ATOM 1410 O O . TYR A 1 183 ? 26.713 5.002 -40.260 1.00 97.31 183 TYR A O 1
ATOM 1418 N N . LEU A 1 184 ? 26.757 4.298 -42.392 1.00 96.69 184 LEU A N 1
ATOM 1419 C CA . LEU A 1 184 ? 25.564 3.454 -42.275 1.00 96.69 184 LEU A CA 1
ATOM 1420 C C . LEU A 1 184 ? 25.782 2.293 -41.296 1.00 96.69 184 LEU A C 1
ATOM 1422 O O . LEU A 1 184 ? 24.917 2.030 -40.460 1.00 96.69 184 LEU A O 1
ATOM 1426 N N . VAL A 1 185 ? 26.954 1.648 -41.339 1.00 96.69 185 VAL A N 1
ATOM 1427 C CA . VAL A 1 185 ? 27.330 0.611 -40.363 1.00 96.69 185 VAL A CA 1
ATOM 1428 C C . VAL A 1 185 ? 27.441 1.191 -38.956 1.00 96.69 185 VAL A C 1
ATOM 1430 O O . VAL A 1 185 ? 26.856 0.645 -38.018 1.00 96.69 185 VAL A O 1
ATOM 1433 N N . ALA A 1 186 ? 28.151 2.306 -38.791 1.00 96.25 186 ALA A N 1
ATOM 1434 C CA . ALA A 1 186 ? 28.334 2.925 -37.482 1.00 96.25 186 ALA A CA 1
ATOM 1435 C C . ALA A 1 186 ? 26.993 3.370 -36.869 1.00 96.25 186 ALA A C 1
ATOM 1437 O O . ALA A 1 186 ? 26.673 3.018 -35.735 1.00 96.25 186 ALA A O 1
ATOM 1438 N N . GLY A 1 187 ? 26.163 4.080 -37.636 1.00 95.44 187 GLY A N 1
ATOM 1439 C CA . GLY A 1 187 ? 24.848 4.532 -37.183 1.00 95.44 187 GLY A CA 1
ATOM 1440 C C . GLY A 1 187 ? 23.887 3.372 -36.918 1.00 95.44 187 GLY A C 1
ATOM 1441 O O . GLY A 1 187 ? 23.229 3.342 -35.878 1.00 95.44 187 GLY A O 1
ATOM 1442 N N . GLY A 1 188 ? 23.841 2.386 -37.819 1.00 95.62 188 GLY A N 1
ATOM 1443 C CA . GLY A 1 188 ? 22.979 1.213 -37.686 1.00 95.62 188 GLY A CA 1
ATOM 1444 C C . GLY A 1 188 ? 23.305 0.362 -36.458 1.00 95.62 188 GLY A C 1
ATOM 1445 O O . GLY A 1 188 ? 22.395 -0.066 -35.746 1.00 95.62 188 GLY A O 1
ATOM 1446 N N . THR A 1 189 ? 24.593 0.169 -36.157 1.00 93.50 189 THR A N 1
ATOM 1447 C CA . THR A 1 189 ? 25.031 -0.611 -34.986 1.00 93.50 189 THR A CA 1
ATOM 1448 C C . THR A 1 189 ? 24.734 0.102 -33.669 1.00 93.50 189 THR A C 1
ATOM 1450 O O . THR A 1 189 ? 24.163 -0.519 -32.772 1.00 93.50 189 THR A O 1
ATOM 1453 N N . VAL A 1 190 ? 25.026 1.404 -33.558 1.00 94.56 190 VAL A N 1
ATOM 1454 C CA . VAL A 1 190 ? 24.699 2.200 -32.360 1.00 94.56 190 VAL A CA 1
ATOM 1455 C C . VAL A 1 190 ? 23.191 2.207 -32.111 1.00 94.56 190 VAL A C 1
ATOM 1457 O O . VAL A 1 190 ? 22.740 1.888 -31.010 1.00 94.56 190 VAL A O 1
ATOM 1460 N N . LEU A 1 191 ? 22.398 2.504 -33.142 1.00 91.69 191 LEU A N 1
ATOM 1461 C CA . LEU A 1 191 ? 20.941 2.545 -33.043 1.00 91.69 191 LEU A CA 1
ATOM 1462 C C . LEU A 1 191 ? 20.365 1.165 -32.689 1.00 91.69 191 LEU A C 1
ATOM 1464 O O . LEU A 1 191 ? 19.501 1.062 -31.818 1.00 91.69 191 LEU A O 1
ATOM 1468 N N . GLY A 1 192 ? 20.881 0.090 -33.289 1.00 90.06 192 GLY A N 1
ATOM 1469 C CA . GLY A 1 192 ? 20.481 -1.284 -32.980 1.00 90.06 192 GLY A CA 1
ATOM 1470 C C . GLY A 1 192 ? 20.813 -1.727 -31.551 1.00 90.06 192 GLY A C 1
ATOM 1471 O O . GLY A 1 192 ? 20.024 -2.464 -30.954 1.00 90.06 192 GLY A O 1
ATOM 1472 N N . ALA A 1 193 ? 21.942 -1.276 -30.995 1.00 89.56 193 ALA A N 1
ATOM 1473 C CA . ALA A 1 193 ? 22.364 -1.592 -29.631 1.00 89.56 193 ALA A CA 1
ATOM 1474 C C . ALA A 1 193 ? 21.543 -0.824 -28.585 1.00 89.56 193 ALA A C 1
ATOM 1476 O O . ALA A 1 193 ? 20.965 -1.434 -27.687 1.00 89.56 193 ALA A O 1
ATOM 1477 N N . VAL A 1 194 ? 21.412 0.498 -28.740 1.00 88.06 194 VAL A N 1
ATOM 1478 C CA . VAL A 1 194 ? 20.639 1.343 -27.810 1.00 88.06 194 VAL A CA 1
ATOM 1479 C C . VAL A 1 194 ? 19.159 0.954 -27.803 1.00 88.06 194 VAL A C 1
ATOM 1481 O O . VAL A 1 194 ? 18.500 0.988 -26.768 1.00 88.06 194 VAL A O 1
ATOM 1484 N N . SER A 1 195 ? 18.626 0.494 -28.936 1.00 87.88 195 SER A N 1
ATOM 1485 C CA . SER A 1 195 ? 17.225 0.071 -29.009 1.00 87.88 195 SER A CA 1
ATOM 1486 C C . SER A 1 195 ? 16.900 -1.181 -28.186 1.00 87.88 195 SER A C 1
ATOM 1488 O O . SER A 1 195 ? 15.728 -1.479 -27.972 1.00 87.88 195 SER A O 1
ATOM 1490 N N . GLN A 1 196 ? 17.909 -1.929 -27.730 1.00 80.31 196 GLN A N 1
ATOM 1491 C CA . GLN A 1 196 ? 17.723 -3.133 -26.913 1.00 80.31 196 GLN A CA 1
ATOM 1492 C C . GLN A 1 196 ? 17.722 -2.847 -25.411 1.00 80.31 196 GLN A C 1
ATOM 1494 O O . GLN A 1 196 ? 17.288 -3.699 -24.644 1.00 80.31 196 GLN A O 1
ATOM 1499 N N . THR A 1 197 ? 18.184 -1.670 -24.986 1.00 80.12 197 THR A N 1
ATOM 1500 C CA . THR A 1 197 ? 18.275 -1.317 -23.561 1.00 80.12 197 THR A CA 1
ATOM 1501 C C . THR A 1 197 ? 17.016 -0.634 -23.030 1.00 80.12 197 THR A C 1
ATOM 1503 O O . THR A 1 197 ? 16.910 -0.402 -21.830 1.00 80.12 197 THR A O 1
ATOM 1506 N N . ALA A 1 198 ? 16.074 -0.280 -23.907 1.00 78.38 198 ALA A N 1
ATOM 1507 C CA . ALA A 1 198 ? 14.836 0.385 -23.526 1.00 78.38 198 ALA A CA 1
ATOM 1508 C C . ALA A 1 198 ? 13.770 -0.620 -23.069 1.00 78.38 198 ALA A C 1
ATOM 1510 O O . ALA A 1 198 ? 13.472 -1.586 -23.770 1.00 78.38 198 ALA A O 1
ATOM 1511 N N . VAL A 1 199 ? 13.160 -0.346 -21.920 1.00 73.12 199 VAL A N 1
ATOM 1512 C CA . VAL A 1 199 ? 12.126 -1.174 -21.289 1.00 73.12 199 VAL A CA 1
ATOM 1513 C C . VAL A 1 199 ? 10.819 -0.380 -21.231 1.00 73.12 199 VAL A C 1
ATOM 1515 O O . VAL A 1 199 ? 10.860 0.843 -21.113 1.00 73.12 199 VAL A O 1
ATOM 1518 N N . ASP A 1 200 ? 9.673 -1.049 -21.379 1.00 63.28 200 ASP A N 1
ATOM 1519 C CA . ASP A 1 200 ? 8.359 -0.408 -21.250 1.00 63.28 200 ASP A CA 1
ATOM 1520 C C . ASP A 1 200 ? 7.978 -0.225 -19.773 1.00 63.28 20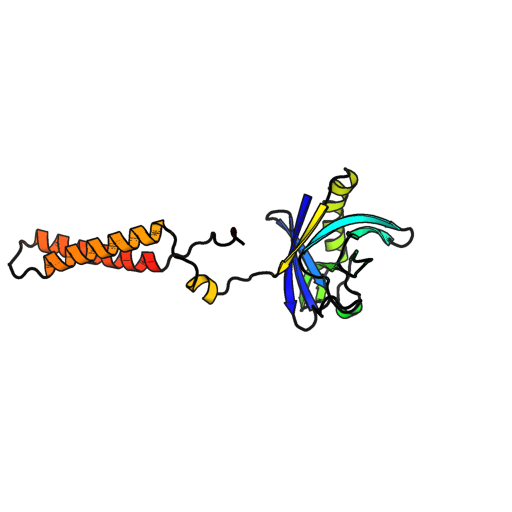0 ASP A C 1
ATOM 1522 O O . ASP A 1 200 ? 8.045 -1.171 -18.991 1.00 63.28 200 ASP A O 1
ATOM 1526 N N . ASP A 1 201 ? 7.566 0.988 -19.397 1.00 57.91 201 ASP A N 1
ATOM 1527 C CA . ASP A 1 201 ? 7.150 1.327 -18.027 1.00 57.91 201 ASP A CA 1
ATOM 1528 C C . ASP A 1 201 ? 5.648 1.059 -17.782 1.00 57.91 201 ASP A C 1
ATOM 1530 O O . ASP A 1 201 ? 5.163 1.253 -16.669 1.00 57.91 201 ASP A O 1
ATOM 1534 N N . LYS A 1 202 ? 4.881 0.635 -18.801 1.00 48.28 202 LYS A N 1
ATOM 1535 C CA . LYS A 1 202 ? 3.405 0.570 -18.749 1.00 48.28 202 LYS A CA 1
ATOM 1536 C C . LYS A 1 202 ? 2.783 -0.785 -18.380 1.00 48.28 202 LYS A C 1
ATOM 1538 O O . LYS A 1 202 ? 1.583 -0.954 -18.553 1.00 48.28 202 LYS A O 1
ATOM 1543 N N . CYS A 1 203 ? 3.533 -1.741 -17.843 1.00 45.12 203 CYS A N 1
ATOM 1544 C CA . CYS A 1 203 ? 2.999 -3.074 -17.515 1.00 45.12 203 CYS A CA 1
ATOM 1545 C C . CYS A 1 203 ? 2.165 -3.166 -16.208 1.00 45.12 203 CYS A C 1
ATOM 1547 O O . CYS A 1 203 ? 2.164 -4.222 -15.591 1.00 45.12 203 CYS A O 1
ATOM 1549 N N . GLU A 1 204 ? 1.457 -2.115 -15.771 1.00 48.34 204 GLU A N 1
ATOM 1550 C CA . GLU A 1 204 ? 0.542 -2.194 -14.603 1.00 48.34 204 GLU A CA 1
ATOM 1551 C C . GLU A 1 204 ? -0.962 -2.172 -14.955 1.00 48.34 204 GLU A C 1
ATOM 1553 O O . GLU A 1 204 ? -1.793 -2.146 -14.055 1.00 48.34 204 GLU A O 1
ATOM 1558 N N . GLU A 1 205 ? -1.350 -2.241 -16.228 1.00 39.09 205 GLU A N 1
ATOM 1559 C CA . GLU A 1 205 ? -2.753 -2.439 -16.620 1.00 39.09 205 GLU A CA 1
ATOM 1560 C C . GLU A 1 205 ? -2.814 -3.662 -17.532 1.00 39.09 205 GLU A C 1
ATOM 1562 O O . GLU A 1 205 ? -2.400 -3.553 -18.681 1.00 39.09 205 GLU A O 1
ATOM 1567 N N . ASP A 1 206 ? -3.177 -4.823 -16.976 1.00 34.44 206 ASP A N 1
ATOM 1568 C CA . ASP A 1 206 ? -3.873 -5.952 -17.628 1.00 34.44 206 ASP A CA 1
ATOM 1569 C C . ASP A 1 206 ? -3.640 -7.254 -16.824 1.00 34.44 206 ASP A C 1
ATOM 1571 O O . ASP A 1 206 ? -2.883 -8.117 -17.262 1.00 34.44 206 ASP A O 1
ATOM 1575 N N . GLU A 1 207 ? -4.292 -7.398 -15.661 1.00 33.53 207 GLU A N 1
ATOM 1576 C CA . GLU A 1 207 ? -4.737 -8.692 -15.090 1.00 33.53 207 GLU A CA 1
ATOM 1577 C C . GLU A 1 207 ? -6.053 -8.511 -14.317 1.00 33.53 207 GLU A C 1
ATOM 1579 O O . GLU A 1 207 ? -6.102 -7.650 -13.408 1.00 33.53 207 GLU A O 1
#

InterPro domains:
  IPR043732 Domain of unknown function DUF5675 [PF18925] (5-115)

Secondary structure (DSSP, 8-state):
-EEEEEEEEETTEEEEEEEETTEEEEEEEE---STT-TTTSPPPSEEEEEEEEEETTTEEEEEEES-TT---EEE---SBHHHH-SS-BEEESEEEETTEEE-HHHHHHHHHHHHHHHHTTT--EEEEEEE-----HHHHHHSPPPHHHHHHHHHHHHHHHHHHHHHT-SS---HHHHHHHHHHHHHHHHHHHHTTS---S-TTS--

Nearest PDB structures (foldseek):
  7a0g-assembly1_III  TM=5.792E-01  e=3.885E+00  Serratia marcescens
  7xvq-assembly1_B  TM=6.602E-01  e=6.305E+00  Haemophilus parainfluenzae
  6grj-assembly1_I  TM=6.412E-01  e=9.631E+00  Aeromonas hydrophila

Organism: Ekhidna lutea (NCBI:txid447679)

pLDDT: mean 92.31, std 12.03, range [33.53, 98.88]

Sequence (207 aa):
MEVILKRTYHENGTNGKLYHGKQLVCFTIELPWLQNRRNVSCIPEGSYEIRKRYTKTRGSHLILEKVPDRSGILLHPANNALKELKGCIAPVSKLDAPGIGSLSQKATEKLQNLLFEVLDRDEEVFLTIQKQIDMNVVDRVKAPTPKFFKVLRTIGLGLAAAGGAILASPIALPAGIVTVGGYLVAGGTVLGAVSQTAVDDKCEEDE

Mean predicted aligned error: 9.85 Å

Radius of gyration: 27.72 Å; Cα contacts (8 Å, |Δi|>4): 425; chains: 1; bounding box: 59×32×82 Å

Solvent-accessible surface area (backbone atoms only — not comparable to full-atom values): 10951 Å² total; per-residue (Å²): 90,67,33,41,34,36,32,49,83,43,90,75,2,19,33,34,43,31,24,47,84,92,44,77,74,36,32,31,28,16,24,18,81,52,85,60,35,83,54,63,6,20,67,75,71,47,77,31,44,51,42,84,45,75,44,97,91,71,44,76,39,45,33,49,45,91,47,84,99,54,75,87,32,33,57,44,62,43,45,38,17,82,82,70,45,54,30,31,42,16,28,8,65,41,82,78,50,70,10,25,30,41,60,10,60,66,24,33,53,56,50,44,59,64,47,48,64,44,47,77,68,74,47,65,35,34,41,38,35,41,75,54,81,78,82,45,73,69,53,55,71,67,40,59,62,37,72,68,34,56,52,44,25,52,51,10,49,51,35,22,52,54,12,46,51,59,64,68,45,93,62,94,68,61,67,72,58,47,52,53,16,51,51,30,28,53,52,10,48,53,43,30,55,60,30,68,74,49,59,49,90,70,87,84,75,89,131

Foldseek 3Di:
DEKEWAWDADPAWIKTFIDDVPDGLFIKIAAHDDPCDWQRHAADFFKWWWAWDADPVPGTFIFTPPGPPDGDAGAAADFAHVVPTRRHMFTARADDDHRGHHDRVVSRVSVCVVVVVQVVVVHIYMYGYDYDDDCDPVNQLVADQDPVLVVQLVQLVVLLVQLVCQCPDPDDDPPVSVVSSVVSNVSSVVSNVVSSNHGDPPPPPDD

=== Feature glossary ===
Each block in this record encodes a different view of the same protein. In brief:

Predicted aligned error. PAE(i, j) answers: if I align the predicted and true structures on residue i, how far off (in Å) do I expect residue j to be? A block-diagonal PAE matrix with low values on the blocks and high values off-diagonal is the signature of a multi-domain protein with confidently predicted domains but uncertain inter-domain orientation.

Contact-map, Ramachandran, and PAE plots. Plot images: a contact map (which residues are close in 3D, as an N×N binary image), a Ramachandran scatter (backbone torsion angles, revealing secondary-structure composition at a glance), and — for AlphaFold structures — a PAE heatmap (pairwise prediction confidence).

Backbone torsions (φ/ψ). φ (phi) and ψ (psi) are the two rotatable backbone dihedrals per residue: φ is the C(i-1)–N–Cα–C torsion, ψ is the N–Cα–C–N(i+1) torsion, both in degrees on (−180°, 180°]. α-helical residues cluster near (−60°, −45°); β-strand residues near (−120°, +130°). A Ramachandran plot is simply a scatter of (φ, ψ) for every residue.

Foldseek 3Di. A 3Di character summarizes, for each residue, the relative orientation of the Cα frame of its nearest spatial neighbor. Because it encodes fold topology rather than chemistry, 3Di alignments detect remote structural similarity that sequence alignment misses.

Radius of gyration, Cα contacts, bounding box. Three whole-structure scalars: the radius of gyration (RMS distance of Cα from centroid, in Å), the count of Cα–Cα contacts (pairs closer than 8 Å and separated by more than four residues in sequence — i.e. tertiary, not local, contacts), and the bounding-box dimensions. Together they distinguish compact globular folds from extended fibres or disordered chains.

Sequence. Sequence gives the chain of amino acids in standard one-letter code (A=alanine, C=cysteine, …, Y=tyrosine), read N→C. It is the only feature that is directly encoded by the gene; all structural features are derived from the folded form of this sequence.

mmCIF coordinates. Atomic coordinates in PDBx/mmCIF format — the same representation the Protein Data Bank distributes. Each line of the _atom_site loop places one backbone atom in Cartesian space (units: ån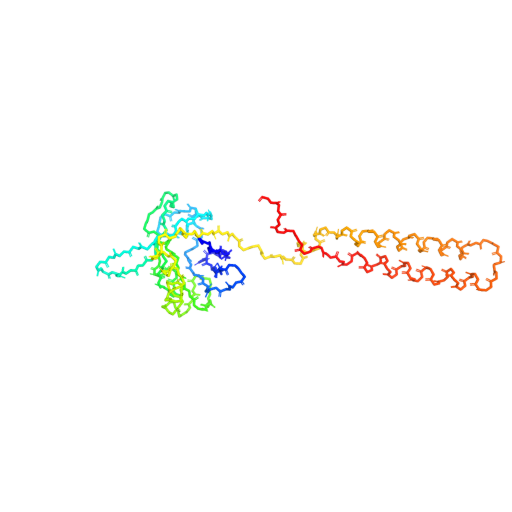gströms, origin: arbitrary).

Secondary structure (3-state, P-SEA). Three-state secondary structure (P-SEA) collapses the eight DSSP classes into helix (a), strand (b), and coil (c). P-SEA assigns these from Cα geometry alone — distances and angles — without requiring backbone oxygens, so it works on any Cα trace.

InterPro / GO / CATH / organism. Functional annotations link the protein to curated databases. InterPro entries identify conserved domains and families by matching the sequence against member-database signatures (Pfam, PROSITE, CDD, …). Gene Ontology (GO) terms describe molecular function, biological process, and cellular component in a controlled vocabulary. CATH places the structure in a hierarchical fold classification (Class/Architecture/Topology/Homologous-superfamily). The organism is the source species.

B-factor. B-factor (Debye–Waller factor) reflects atomic displacement in the crystal lattice. It is an experimental observable (units Å²), not a prediction; low values mean the atom is pinned down, high values mean it moves or is heterogeneous across the crystal.

Rendered structure images. Structure images are PyMOL renders from six orthogonal camera directions. Cartoon representation draws helices as coils and strands as arrows; sticks shows the backbone as bonds; surface shows the solvent-excluded envelope. Rainbow coloring maps sequence position to hue (blue→red, N→C); chain coloring assigns a distinct color per polypeptide.

Solvent-accessible surface area. Solvent-accessible surface area (SASA) is the area in Å² traced out by the centre of a 1.4 Å probe sphere (a water molecule) rolled over the protein's van der Waals surface (Shrake–Rupley / Lee–Richards construction). Buried residues have near-zero SASA; fully exposed residues can exceed 200 Å². The total SASA scales roughly with the number of surface residues.

Secondary structure (8-state, DSSP). The SS8 string is DSSP's per-residue secondary-structure call. α-helix (H) means an i→i+4 H-bond ladder; β-strand (E) means the residue participates in a β-sheet; 3₁₀ (G) and π (I) are tighter and wider helices; T/S are turns/bends; '-' is loop.

pLDDT. For AlphaFold models, the B-factor field carries pLDDT — the model's own estimate of local accuracy on a 0–100 scale. Regions with pLDDT<50 should be treated as essentially unmodeled; they often correspond to intrinsically disordered segments.

Nearest PDB structures. Nearest PDB neighbors are the top structural matches found by Foldseek when searching this structure against the entire Protein Data Bank. Each hit reports a TM-score (0 to 1; >0.5 almost always implies the same fold) and an E-value. These are *structural* homologs — they may share no detectable sequence similarity.